Protein AF-A0A380FND9-F1 (afdb_monomer_lite)

Foldseek 3Di:
DLLLQLLQLQLLLLQLVLCVPCVQQEAPQSPVLSVVSNVCSQFQNSVSLVVVCVVPVPQSVVLSVQLSVQLSVLCVVLVKDAQDPGHHNVCLVVPRIDSSVSNVVSSVRSSNSSSVSSNVRRDRDDHFHFHDDDDDPDDDDDDDDDDDDDDDDDDDDDDDDDDDDDDDDDDDPADDQEDLQLEEEAADEAAPLRVLLVSLVSCVVVPQFDDSVQVSVQQVVVCVVDFQQQTPLEGEREGEEQRGPAWHWRKYQHLNAYHRPHSRPGRRRMYIYTYHYNPDDCVVVVLVVVVVVQCVDPVLVVQCNPPPDSVSNRVSSVVD

Organism: Staphylococcus gallinarum (NCBI:txid1293)

Secondary structure (DSSP, 8-state):
-HHHHHHHHHHHHHHHHHHHH-GGGS-HHHHHHHHHHHHHHHTT-GGGGHHHHHHSHHHHHHHHHHHHHHHHHHHHHTT-EE-SSS--HHHHHTT-EESHHHHHHHHHHHHHHHHHHHHHH----------PPP----PPPP----------------------------S--SS--EEEEEEEEE-S-EEHHHHHHHHHHHHHHTTSBS-HHHHHHHHHHHHHHS----BTTEE--EEEETTBSS-EEEEEEESS-EE---TTSPPPSEEEEEEEETT--THHHHHHHHHHHHHTSHHHHHHHHH--SHHHHHHHHTT-

InterPro domains:
  IPR002178 PTS EIIA type-2 domain [PF00359] (177-318)
  IPR002178 PTS EIIA type-2 domain [PS00372] (223-239)
  IPR002178 PTS EIIA type-2 domain [PS51094] (176-320)
  IPR002178 PTS EIIA type-2 domain [cd00211] (178-317)
  IPR004715 Phosphotransferase system, IIA component fructose subfamily [TIGR00848] (178-304)
  IPR013014 Phosphotransferase system, EIIC component, type 2 [PS51104] (1-131)
  IPR016152 Phosphotransferase/anion transporter [G3DSA:3.40.930.10] (170-319)
  IPR016152 Phosphotransferase/anion transporter [SSF55804] (176-318)
  IPR050864 Bacterial PTS System Sugar Transport Components [PTHR30505] (1-130)

pLDDT: mean 81.41, std 23.74, range [22.48, 98.44]

Radius of gyration: 26.11 Å; chains: 1; bounding box: 64×60×67 Å

Sequence (320 aa):
MGMVAVAVCTPPIGLGLATFINKRKFNHGEVEMGKASFTMGLFGITEGAIPFAAQDPLRIIPANMIGSMIAAVIAAIGGVGDRVAHGGPIVAVLGGIDQILWFFIAVIVGSIVTMIVVLLMKRTAPAVAVHSSPMDTGVISENQAVSDESMTTNQEQLSQENKITHEQADDDNSERVFDKRVIELSDETMTRDTVINQLIDQLADHDYISNKSILKEAVMAREAESTTAIGMNVAIPHAKSSVVKQPIVAVLNNKAGVEWESLDGSLPKIIFLIVVPSQSNDVHLKLLQRLSRTLMNDDIRMQLINAQSKDEIYNILKAI

Structure (mmCIF, N/CA/C/O backbone):
data_AF-A0A380FND9-F1
#
_entry.id   AF-A0A380FND9-F1
#
loop_
_atom_site.group_PDB
_atom_site.id
_atom_site.type_symbol
_atom_site.label_atom_id
_atom_site.label_alt_id
_atom_site.label_comp_id
_atom_site.label_asym_id
_atom_site.label_entity_id
_atom_site.label_seq_id
_atom_site.pdbx_PDB_ins_code
_atom_site.Cartn_x
_atom_site.Cartn_y
_atom_site.Cartn_z
_atom_site.occupancy
_atom_site.B_iso_or_equiv
_atom_site.auth_seq_id
_atom_site.auth_comp_id
_atom_site.auth_asym_id
_atom_site.auth_atom_id
_atom_site.pdbx_PDB_model_num
ATOM 1 N N . MET A 1 1 ? 16.766 -8.693 -29.504 1.00 79.06 1 MET A N 1
ATOM 2 C CA . MET A 1 1 ? 15.602 -8.512 -28.608 1.00 79.06 1 MET A CA 1
ATOM 3 C C . MET A 1 1 ? 15.206 -7.033 -28.432 1.00 79.06 1 MET A C 1
ATOM 5 O O . MET A 1 1 ? 14.610 -6.678 -27.423 1.00 79.06 1 MET A O 1
ATOM 9 N N . GLY A 1 2 ? 15.446 -6.149 -29.416 1.00 86.62 2 GLY A N 1
ATOM 10 C CA . GLY A 1 2 ? 15.352 -4.695 -29.193 1.00 86.62 2 GLY A CA 1
ATOM 11 C C . GLY A 1 2 ? 13.954 -4.152 -28.885 1.00 86.62 2 GLY A C 1
ATOM 12 O O . GLY A 1 2 ? 13.828 -3.210 -28.109 1.00 86.62 2 GLY A O 1
ATOM 13 N N . MET A 1 3 ? 12.895 -4.790 -29.398 1.00 93.38 3 MET A N 1
ATOM 14 C CA . MET A 1 3 ? 11.511 -4.460 -29.019 1.00 93.38 3 MET A CA 1
ATOM 15 C C . MET A 1 3 ? 11.256 -4.670 -27.520 1.00 93.38 3 MET A C 1
ATOM 17 O O . MET A 1 3 ? 10.590 -3.860 -26.882 1.00 93.38 3 MET A O 1
ATOM 21 N N . VAL A 1 4 ? 11.810 -5.742 -26.947 1.00 91.19 4 VAL A N 1
ATOM 22 C CA . VAL A 1 4 ? 11.688 -6.045 -25.515 1.00 91.19 4 VAL A CA 1
ATOM 23 C C . VAL A 1 4 ? 12.525 -5.055 -24.707 1.00 91.19 4 VAL A C 1
ATOM 25 O O . VAL A 1 4 ? 12.038 -4.503 -23.725 1.00 91.19 4 VAL A O 1
ATOM 28 N N . ALA A 1 5 ? 13.737 -4.744 -25.176 1.00 91.50 5 ALA A N 1
ATOM 29 C CA . ALA A 1 5 ? 14.643 -3.800 -24.526 1.00 91.50 5 ALA A CA 1
ATOM 30 C C . ALA A 1 5 ? 14.004 -2.420 -24.293 1.00 91.50 5 ALA A C 1
ATOM 32 O O . ALA A 1 5 ? 14.152 -1.840 -23.215 1.00 91.50 5 ALA A O 1
ATOM 33 N N . VAL A 1 6 ? 13.265 -1.902 -25.283 1.00 95.12 6 VAL A N 1
ATOM 34 C CA . VAL A 1 6 ? 12.526 -0.636 -25.137 1.00 95.12 6 VAL A CA 1
ATOM 35 C C . VAL A 1 6 ? 11.260 -0.801 -24.296 1.00 95.12 6 VAL A C 1
ATOM 37 O O . VAL A 1 6 ? 10.942 0.074 -23.494 1.00 95.12 6 VAL A O 1
ATOM 40 N N . ALA A 1 7 ? 10.544 -1.921 -24.434 1.00 95.06 7 ALA A N 1
ATOM 41 C CA . ALA A 1 7 ? 9.278 -2.150 -23.744 1.00 95.06 7 ALA A CA 1
ATOM 42 C C . ALA A 1 7 ? 9.445 -2.282 -22.224 1.00 95.06 7 ALA A C 1
ATOM 44 O O . ALA A 1 7 ? 8.568 -1.837 -21.489 1.00 95.06 7 ALA A O 1
ATOM 45 N N . VAL A 1 8 ? 10.561 -2.855 -21.765 1.00 94.19 8 VAL A N 1
ATOM 46 C CA . VAL A 1 8 ? 10.874 -3.087 -20.343 1.00 94.19 8 VAL A CA 1
ATOM 47 C C . VAL A 1 8 ? 11.281 -1.791 -19.633 1.00 94.19 8 VAL A C 1
ATOM 49 O O . VAL A 1 8 ? 10.841 -1.531 -18.517 1.00 94.19 8 VAL A O 1
ATOM 52 N N . CYS A 1 9 ? 12.082 -0.934 -20.273 1.00 95.25 9 CYS A N 1
ATOM 53 C CA . CYS A 1 9 ? 12.527 0.322 -19.653 1.00 95.25 9 CYS A CA 1
ATOM 54 C C . CYS A 1 9 ? 11.485 1.452 -19.716 1.00 95.25 9 CYS A C 1
ATOM 56 O O . CYS A 1 9 ? 11.533 2.383 -18.916 1.00 95.25 9 CYS A O 1
ATOM 58 N N . THR A 1 10 ? 10.524 1.378 -20.639 1.00 97.25 10 THR A N 1
ATOM 59 C CA . THR A 1 10 ? 9.539 2.447 -20.871 1.00 97.25 10 THR A CA 1
ATOM 60 C C . THR A 1 10 ? 8.611 2.725 -19.670 1.00 97.25 10 THR A C 1
ATOM 62 O O . THR A 1 10 ? 8.468 3.894 -19.301 1.00 97.25 10 THR A O 1
ATOM 65 N N . PRO A 1 11 ? 7.983 1.721 -19.021 1.00 97.38 11 PRO A N 1
ATOM 66 C CA . PRO A 1 11 ? 7.107 1.944 -17.871 1.00 97.38 11 PRO A CA 1
ATOM 67 C C . PRO A 1 11 ? 7.777 2.673 -16.700 1.00 97.38 11 PRO A C 1
ATOM 69 O O . PRO A 1 11 ? 7.267 3.721 -16.296 1.00 97.38 11 PRO A O 1
ATOM 72 N N . PRO A 1 12 ? 8.924 2.204 -16.166 1.00 97.25 12 PRO A N 1
ATOM 73 C CA . PRO A 1 12 ? 9.545 2.846 -15.012 1.00 97.25 12 PRO A CA 1
ATOM 74 C C . PRO A 1 12 ? 10.060 4.266 -15.312 1.00 97.25 12 PRO A C 1
ATOM 76 O O . PRO A 1 12 ? 9.948 5.143 -14.448 1.00 97.25 12 PRO A O 1
ATOM 79 N N . ILE A 1 13 ? 10.541 4.535 -16.536 1.00 98.00 13 ILE A N 1
ATOM 80 C CA . ILE A 1 13 ? 10.926 5.888 -16.976 1.00 98.00 13 ILE A CA 1
ATOM 81 C C . ILE A 1 13 ? 9.690 6.792 -17.050 1.00 98.00 13 ILE A C 1
ATOM 83 O O . ILE A 1 13 ? 9.696 7.890 -16.495 1.00 98.00 13 ILE A O 1
ATOM 87 N N . GLY A 1 14 ? 8.613 6.334 -17.696 1.00 97.56 14 GLY A N 1
ATOM 88 C CA . GLY A 1 14 ? 7.370 7.097 -17.829 1.00 97.56 14 GLY A CA 1
ATOM 89 C C . GLY A 1 14 ? 6.714 7.434 -16.487 1.00 97.56 14 GLY A C 1
ATOM 90 O O . GLY A 1 14 ? 6.257 8.561 -16.292 1.00 97.56 14 GLY A O 1
ATOM 91 N N . LEU A 1 15 ? 6.722 6.497 -15.536 1.00 96.81 15 LEU A N 1
ATOM 92 C CA . LEU A 1 15 ? 6.233 6.714 -14.169 1.00 96.81 15 LEU A CA 1
ATOM 93 C C . LEU A 1 15 ? 7.090 7.728 -13.407 1.00 96.81 15 LEU A C 1
ATOM 95 O O . LEU A 1 15 ? 6.555 8.658 -12.799 1.00 96.81 15 LEU A O 1
ATOM 99 N N . GLY A 1 16 ? 8.415 7.615 -13.513 1.00 96.50 16 GLY A N 1
ATOM 100 C CA . GLY A 1 16 ? 9.337 8.608 -12.971 1.00 96.50 16 GLY A CA 1
ATOM 101 C C . GLY A 1 16 ? 9.059 10.009 -13.516 1.00 96.50 16 GLY A C 1
ATOM 102 O O . GLY A 1 16 ? 8.851 10.951 -12.754 1.00 96.50 16 GLY A O 1
ATOM 103 N N . LEU A 1 17 ? 8.915 10.146 -14.836 1.00 97.25 17 LEU A N 1
ATOM 104 C CA . LEU A 1 17 ? 8.564 11.422 -15.464 1.00 97.25 17 LEU A CA 1
ATOM 105 C C . LEU A 1 17 ? 7.204 11.960 -14.991 1.00 97.25 17 LEU A C 1
ATOM 107 O O . LEU A 1 17 ? 7.082 13.154 -14.712 1.00 97.25 17 LEU A O 1
ATOM 111 N N . ALA A 1 18 ? 6.193 11.101 -14.845 1.00 95.88 18 ALA A N 1
ATOM 112 C CA . ALA A 1 18 ? 4.865 11.512 -14.386 1.00 95.88 18 ALA A CA 1
ATOM 113 C C . ALA A 1 18 ? 4.919 12.138 -12.985 1.00 95.88 18 ALA A C 1
ATOM 115 O O . ALA A 1 18 ? 4.319 13.195 -12.750 1.00 95.88 18 ALA A O 1
ATOM 116 N N . THR A 1 19 ? 5.697 11.531 -12.086 1.00 94.38 19 THR A N 1
ATOM 117 C CA . THR A 1 19 ? 5.906 12.045 -10.726 1.00 94.38 19 THR A CA 1
ATOM 118 C C . THR A 1 19 ? 6.703 13.350 -10.715 1.00 94.38 19 THR A C 1
ATOM 120 O O . THR A 1 19 ? 6.398 14.241 -9.924 1.00 94.38 19 THR A O 1
ATOM 123 N N . PHE A 1 20 ? 7.671 13.528 -11.623 1.00 94.31 20 PHE A N 1
ATOM 124 C CA . PHE A 1 20 ? 8.450 14.766 -11.725 1.00 94.31 20 PHE A CA 1
ATOM 125 C C . PHE A 1 20 ? 7.620 15.944 -12.240 1.00 94.31 20 PHE A C 1
ATOM 127 O O . PHE A 1 20 ? 7.751 17.052 -11.713 1.00 94.31 20 PHE A O 1
ATOM 134 N N . ILE A 1 21 ? 6.752 15.711 -13.232 1.00 93.75 21 ILE A N 1
ATOM 135 C CA . ILE A 1 21 ? 5.961 16.768 -13.878 1.00 93.75 21 ILE A CA 1
ATOM 136 C C . ILE A 1 21 ? 4.797 17.235 -13.008 1.00 93.75 21 ILE A C 1
ATOM 138 O O . ILE A 1 21 ? 4.564 18.438 -12.897 1.00 93.75 21 ILE A O 1
ATOM 142 N N . ASN A 1 22 ? 4.039 16.320 -12.397 1.00 89.31 22 ASN A N 1
ATOM 143 C CA . ASN A 1 22 ? 2.844 16.700 -11.643 1.00 89.31 22 ASN A CA 1
ATOM 144 C C . ASN A 1 22 ? 2.791 16.057 -10.262 1.00 89.31 22 ASN A C 1
ATOM 146 O O . ASN A 1 22 ? 1.865 15.313 -9.942 1.00 89.31 22 ASN A O 1
ATOM 150 N N . LYS A 1 23 ? 3.750 16.438 -9.415 1.00 85.25 23 LYS A N 1
ATOM 151 C CA . LYS A 1 23 ? 3.879 15.992 -8.019 1.00 85.25 23 LYS A CA 1
ATOM 152 C C . LYS A 1 23 ? 2.578 16.062 -7.214 1.00 85.25 23 LYS A C 1
ATOM 154 O O . LYS A 1 23 ? 2.380 15.242 -6.340 1.00 85.25 23 LYS A O 1
ATOM 159 N N . ARG A 1 24 ? 1.663 16.993 -7.522 1.00 77.31 24 ARG A N 1
ATOM 160 C CA . ARG A 1 24 ? 0.380 17.149 -6.805 1.00 77.31 24 ARG A CA 1
ATOM 161 C C . ARG A 1 24 ? -0.601 15.995 -7.017 1.00 77.31 24 ARG A C 1
ATOM 163 O O . ARG A 1 24 ? -1.529 15.851 -6.234 1.00 77.31 24 ARG A O 1
ATOM 170 N N . LYS A 1 25 ? -0.446 15.216 -8.091 1.00 79.62 25 LYS A N 1
ATOM 171 C CA . LYS A 1 25 ? -1.263 14.019 -8.344 1.00 79.62 25 LYS A CA 1
ATOM 172 C C . LYS A 1 25 ? -0.712 12.767 -7.668 1.00 79.62 25 LYS A C 1
ATOM 174 O O . LYS A 1 25 ? -1.371 11.731 -7.719 1.00 79.62 25 LYS A O 1
ATOM 179 N N . PHE A 1 26 ? 0.479 12.857 -7.089 1.00 83.88 26 PHE A N 1
ATOM 180 C CA . PHE A 1 26 ? 1.177 11.752 -6.461 1.00 83.88 26 PHE A CA 1
ATOM 181 C C . PHE A 1 26 ? 1.378 12.054 -4.990 1.00 83.88 26 PHE A C 1
ATOM 183 O O . PHE A 1 26 ? 1.488 13.204 -4.566 1.00 83.88 26 PHE A O 1
ATOM 190 N N . ASN A 1 27 ? 1.420 10.997 -4.208 1.00 80.25 27 ASN A N 1
ATOM 191 C CA . ASN A 1 27 ? 1.784 11.117 -2.819 1.00 80.25 27 ASN A CA 1
ATOM 192 C C . ASN A 1 27 ? 3.304 11.202 -2.617 1.00 80.25 27 ASN A C 1
ATOM 194 O O . ASN A 1 27 ? 4.071 11.004 -3.555 1.00 80.25 27 ASN A O 1
ATOM 198 N N . HIS A 1 28 ? 3.756 11.529 -1.401 1.00 77.88 28 HIS A N 1
ATOM 199 C CA . HIS A 1 28 ? 5.188 11.742 -1.161 1.00 77.88 28 HIS A CA 1
ATOM 200 C C . HIS A 1 28 ? 6.019 10.476 -1.437 1.00 77.88 28 HIS A C 1
ATOM 202 O O . HIS A 1 28 ? 7.060 10.557 -2.076 1.00 77.88 28 HIS A O 1
ATOM 208 N N . GLY A 1 29 ? 5.506 9.304 -1.078 1.00 76.88 29 GLY A N 1
ATOM 209 C CA . GLY A 1 29 ? 6.170 8.020 -1.297 1.00 76.88 29 GLY A CA 1
ATOM 210 C C . GLY A 1 29 ? 6.210 7.630 -2.766 1.00 76.88 29 GLY A C 1
ATOM 211 O O . GLY A 1 29 ? 7.249 7.227 -3.253 1.00 76.88 29 GLY A O 1
ATOM 212 N N . GLU A 1 30 ? 5.154 7.887 -3.533 1.00 83.69 30 GLU A N 1
ATOM 213 C CA . GLU A 1 30 ? 5.131 7.755 -4.989 1.00 83.69 30 GLU A CA 1
ATOM 214 C C . GLU A 1 30 ? 6.111 8.714 -5.661 1.00 83.69 30 GLU A C 1
ATOM 216 O O . GLU A 1 30 ? 6.687 8.373 -6.688 1.00 83.69 30 GLU A O 1
ATOM 221 N N . VAL A 1 31 ? 6.324 9.911 -5.109 1.00 86.25 31 VAL A N 1
ATOM 222 C CA . VAL A 1 31 ? 7.341 10.838 -5.623 1.00 86.25 31 VAL A CA 1
ATOM 223 C C . VAL A 1 31 ? 8.749 10.291 -5.375 1.00 86.25 31 VAL A C 1
ATOM 225 O O . VAL A 1 31 ? 9.591 10.374 -6.270 1.00 86.25 31 VAL A O 1
ATOM 228 N N . GLU A 1 32 ? 9.014 9.700 -4.210 1.00 86.62 32 GLU A N 1
ATOM 229 C CA . GLU A 1 32 ? 10.313 9.087 -3.905 1.00 86.62 32 GLU A CA 1
ATOM 230 C C . GLU A 1 32 ? 10.532 7.776 -4.677 1.00 86.62 32 GLU A C 1
ATOM 232 O O . GLU A 1 32 ? 11.560 7.605 -5.337 1.00 86.62 32 GLU A O 1
ATOM 237 N N . MET A 1 33 ? 9.520 6.907 -4.720 1.00 88.12 33 MET A N 1
ATOM 238 C CA . MET A 1 33 ? 9.454 5.747 -5.609 1.00 88.12 33 MET A CA 1
ATOM 239 C C . MET A 1 33 ? 9.636 6.159 -7.070 1.00 88.12 33 MET A C 1
ATOM 241 O O . MET A 1 33 ? 10.252 5.427 -7.833 1.00 88.12 33 MET A O 1
ATOM 245 N N . GLY A 1 34 ? 9.147 7.331 -7.476 1.00 92.94 34 GLY A N 1
ATOM 246 C CA . GLY A 1 34 ? 9.284 7.855 -8.833 1.00 92.94 34 GLY A CA 1
ATOM 247 C C . GLY A 1 34 ? 10.735 8.124 -9.213 1.00 92.94 34 GLY A C 1
ATOM 248 O O . GLY A 1 34 ? 11.146 7.811 -10.331 1.00 92.94 34 GLY A O 1
ATOM 249 N N . LYS A 1 35 ? 11.544 8.621 -8.269 1.00 92.38 35 LYS A N 1
ATOM 250 C CA . LYS A 1 35 ? 12.991 8.796 -8.470 1.00 92.38 35 LYS A CA 1
ATOM 251 C C . LYS A 1 35 ? 13.688 7.450 -8.651 1.00 92.38 35 LYS A C 1
ATOM 253 O O . LYS A 1 35 ? 14.455 7.299 -9.598 1.00 92.38 35 LYS A O 1
ATOM 258 N N . ALA A 1 36 ? 13.392 6.484 -7.780 1.00 91.69 36 ALA A N 1
ATOM 259 C CA . ALA A 1 36 ? 13.961 5.138 -7.852 1.00 91.69 36 ALA A CA 1
ATOM 260 C C . ALA A 1 36 ? 13.510 4.385 -9.117 1.00 91.69 36 ALA A C 1
ATOM 262 O O . ALA A 1 36 ? 14.313 3.753 -9.795 1.00 91.69 36 ALA A O 1
ATOM 263 N N . SER A 1 37 ? 12.238 4.511 -9.488 1.00 96.25 37 SER A N 1
ATOM 264 C CA . SER A 1 37 ? 11.684 3.949 -10.717 1.00 96.25 37 SER A CA 1
ATOM 265 C C . SER A 1 37 ? 12.369 4.543 -11.942 1.00 96.25 37 SER A C 1
ATOM 267 O O . SER A 1 37 ? 12.794 3.803 -12.822 1.00 96.25 37 SER A O 1
ATOM 269 N N . PHE A 1 38 ? 12.547 5.867 -11.999 1.00 97.31 38 PHE A N 1
ATOM 270 C CA . PHE A 1 38 ? 13.234 6.500 -13.123 1.00 97.31 38 PHE A CA 1
ATOM 271 C C . PHE A 1 38 ? 14.651 5.948 -13.305 1.00 97.31 38 PHE A C 1
ATOM 273 O O . PHE A 1 38 ? 15.025 5.576 -14.417 1.00 97.31 38 PHE A O 1
ATOM 280 N N . THR A 1 39 ? 15.429 5.856 -12.221 1.00 95.19 39 THR A N 1
ATOM 281 C CA . THR A 1 39 ? 16.802 5.341 -12.285 1.00 95.19 39 THR A CA 1
ATOM 282 C C . THR A 1 39 ? 16.831 3.870 -12.683 1.00 95.19 39 THR A C 1
ATOM 284 O O . THR A 1 39 ? 17.563 3.525 -13.605 1.00 95.19 39 THR A O 1
ATOM 287 N N . MET A 1 40 ? 15.991 3.020 -12.086 1.00 94.44 40 MET A N 1
ATOM 288 C CA . MET A 1 40 ? 15.835 1.611 -12.476 1.00 94.44 40 MET A CA 1
ATOM 289 C C . MET A 1 40 ? 15.487 1.465 -13.963 1.00 94.44 40 MET A C 1
ATOM 291 O O . MET A 1 40 ? 16.093 0.664 -14.676 1.00 94.44 40 MET A O 1
ATOM 295 N N . GLY A 1 41 ? 14.593 2.311 -14.471 1.00 95.62 41 GLY A N 1
ATOM 296 C CA . GLY A 1 41 ? 14.238 2.342 -15.882 1.00 95.62 41 GLY A CA 1
ATOM 297 C C . GLY A 1 41 ? 15.412 2.666 -16.807 1.00 95.62 41 GLY A C 1
ATOM 298 O O . GLY A 1 41 ? 15.541 2.047 -17.862 1.00 95.62 41 GLY A O 1
ATOM 299 N N . LEU A 1 42 ? 16.328 3.555 -16.404 1.00 95.62 42 LEU A N 1
ATOM 300 C CA . LEU A 1 42 ? 17.544 3.836 -17.180 1.00 95.62 42 LEU A CA 1
ATOM 301 C C . LEU A 1 42 ? 18.451 2.601 -17.343 1.00 95.62 42 LEU A C 1
ATOM 303 O O . LEU A 1 42 ? 19.118 2.472 -18.373 1.00 95.62 42 LEU A O 1
ATOM 307 N N . PHE A 1 43 ? 18.437 1.688 -16.368 1.00 93.62 43 PHE A N 1
ATOM 308 C CA . PHE A 1 43 ? 19.142 0.399 -16.400 1.00 93.62 43 PHE A CA 1
ATOM 309 C C . PHE A 1 43 ? 18.315 -0.745 -17.008 1.00 93.62 43 PHE A C 1
ATOM 311 O O . PHE A 1 43 ? 18.789 -1.875 -17.054 1.00 93.62 43 PHE A O 1
ATOM 318 N N . GLY A 1 44 ? 17.089 -0.476 -17.466 1.00 93.00 44 GLY A N 1
ATOM 319 C CA . GLY A 1 44 ? 16.215 -1.508 -18.025 1.00 93.00 44 GLY A CA 1
ATOM 320 C C . GLY A 1 44 ? 15.593 -2.442 -16.993 1.00 93.00 44 GLY A C 1
ATOM 321 O O . GLY A 1 44 ? 15.224 -3.557 -17.345 1.00 93.00 44 GLY A O 1
ATOM 322 N N . ILE A 1 45 ? 15.460 -1.988 -15.748 1.00 93.94 45 ILE A N 1
ATOM 323 C CA . ILE A 1 45 ? 14.832 -2.720 -14.645 1.00 93.94 45 ILE A CA 1
ATOM 324 C C . ILE A 1 45 ? 13.356 -2.302 -14.590 1.00 93.94 45 ILE A C 1
ATOM 326 O O . ILE A 1 45 ? 13.031 -1.179 -14.192 1.00 93.94 45 ILE A O 1
ATOM 330 N N . THR A 1 46 ? 12.451 -3.182 -15.029 1.00 93.81 46 THR A N 1
ATOM 331 C CA . THR A 1 46 ? 11.000 -2.896 -15.081 1.00 93.81 46 THR A CA 1
ATOM 332 C C . THR A 1 46 ? 10.330 -2.954 -13.710 1.00 93.81 46 THR A C 1
ATOM 334 O O . THR A 1 46 ? 9.208 -2.469 -13.547 1.00 93.81 46 THR A O 1
ATOM 337 N N . GLU A 1 47 ? 11.006 -3.524 -12.720 1.00 92.56 47 GLU A N 1
ATOM 338 C CA . GLU A 1 47 ? 10.551 -3.709 -11.349 1.00 92.56 47 GLU A CA 1
ATOM 339 C C . GLU A 1 47 ? 10.229 -2.372 -10.678 1.00 92.56 47 GLU A C 1
ATOM 341 O O . GLU A 1 47 ? 9.321 -2.311 -9.853 1.00 92.56 47 GLU A O 1
ATOM 346 N N . GLY A 1 48 ? 10.872 -1.279 -11.109 1.00 91.69 48 GLY A N 1
ATOM 347 C CA . GLY A 1 48 ? 10.553 0.079 -10.657 1.00 91.69 48 GLY A CA 1
ATOM 348 C C . GLY A 1 48 ? 9.084 0.477 -10.867 1.00 91.69 48 GLY A C 1
ATOM 349 O O . GLY A 1 48 ? 8.563 1.316 -10.137 1.00 91.69 48 GLY A O 1
ATOM 350 N N . ALA A 1 49 ? 8.380 -0.166 -11.806 1.00 94.38 49 ALA A N 1
ATOM 351 C CA . ALA A 1 49 ? 6.959 0.064 -12.058 1.00 94.38 49 ALA A CA 1
ATOM 352 C C . ALA A 1 49 ? 6.016 -0.771 -11.167 1.00 94.38 49 ALA A C 1
ATOM 354 O O . ALA A 1 49 ? 4.836 -0.430 -11.051 1.00 94.38 49 ALA A O 1
ATOM 355 N N . ILE A 1 50 ? 6.502 -1.850 -10.539 1.00 94.06 50 ILE A N 1
ATOM 356 C CA . ILE A 1 50 ? 5.677 -2.776 -9.743 1.00 94.06 50 ILE A CA 1
ATOM 357 C C . ILE A 1 50 ? 5.022 -2.070 -8.550 1.00 94.06 50 ILE A C 1
ATOM 359 O O . ILE A 1 50 ? 3.809 -2.214 -8.397 1.00 94.06 50 ILE A O 1
ATOM 363 N N . PRO A 1 51 ? 5.737 -1.263 -7.739 1.00 86.12 51 PRO A N 1
ATOM 364 C CA . PRO A 1 51 ? 5.123 -0.605 -6.588 1.00 86.12 51 PRO A CA 1
ATOM 365 C C . PRO A 1 51 ? 3.976 0.338 -6.979 1.00 86.12 51 PRO A C 1
ATOM 367 O O . PRO A 1 51 ? 2.967 0.401 -6.282 1.00 86.12 51 PRO A O 1
ATOM 370 N N . PHE A 1 52 ? 4.079 1.013 -8.132 1.00 90.19 52 PHE A N 1
ATOM 371 C CA . PHE A 1 52 ? 2.997 1.846 -8.670 1.00 90.19 52 PHE A CA 1
ATOM 372 C C . PHE A 1 52 ? 1.795 1.004 -9.111 1.00 90.19 52 PHE A C 1
ATOM 374 O O . PHE A 1 52 ? 0.652 1.340 -8.809 1.00 90.19 52 PHE A O 1
ATOM 381 N N . ALA A 1 53 ? 2.045 -0.104 -9.814 1.00 91.50 53 ALA A N 1
ATOM 382 C CA . ALA A 1 53 ? 0.993 -1.003 -10.278 1.00 91.50 53 ALA A CA 1
ATOM 383 C C . ALA A 1 53 ? 0.286 -1.733 -9.126 1.00 91.50 53 ALA A C 1
ATOM 385 O O . ALA A 1 53 ? -0.908 -1.987 -9.221 1.00 91.50 53 ALA A O 1
ATOM 386 N N . ALA A 1 54 ? 0.993 -2.040 -8.038 1.00 85.38 54 ALA A N 1
ATOM 387 C CA . ALA A 1 54 ? 0.404 -2.642 -6.846 1.00 85.38 54 ALA A CA 1
ATOM 388 C C . ALA A 1 54 ? -0.567 -1.685 -6.134 1.00 85.38 54 ALA A C 1
ATOM 390 O O . ALA A 1 54 ? -1.590 -2.127 -5.616 1.00 85.38 54 ALA A O 1
ATOM 391 N N . GLN A 1 55 ? -0.265 -0.382 -6.136 1.00 82.50 55 GLN A N 1
ATOM 392 C CA . GLN A 1 55 ? -1.086 0.641 -5.480 1.00 82.50 55 GLN A CA 1
ATOM 393 C C . GLN A 1 55 ? -2.301 1.069 -6.315 1.00 82.50 55 GLN A C 1
ATOM 395 O O . GLN A 1 55 ? -3.387 1.241 -5.767 1.00 82.50 55 GLN A O 1
ATOM 400 N N . ASP A 1 56 ? -2.144 1.245 -7.631 1.00 84.75 56 ASP A N 1
ATOM 401 C CA . ASP A 1 56 ? -3.235 1.650 -8.536 1.00 84.75 56 ASP A CA 1
ATOM 402 C C . ASP A 1 56 ? -3.246 0.784 -9.816 1.00 84.75 56 ASP A C 1
ATOM 404 O O . ASP A 1 56 ? -2.925 1.256 -10.916 1.00 84.75 56 ASP A O 1
ATOM 408 N N . PRO A 1 57 ? -3.605 -0.511 -9.705 1.00 87.75 57 PRO A N 1
ATOM 409 C CA . PRO A 1 57 ? -3.495 -1.465 -10.811 1.00 87.75 57 PRO A CA 1
ATOM 410 C C . PRO A 1 57 ? -4.376 -1.089 -12.001 1.00 87.75 57 PRO A C 1
ATOM 412 O O . PRO A 1 57 ? -3.964 -1.230 -13.153 1.00 87.75 57 PRO A O 1
ATOM 415 N N . LEU A 1 58 ? -5.575 -0.564 -11.736 1.00 89.88 58 LEU A N 1
ATOM 416 C CA . LEU A 1 58 ? -6.557 -0.244 -12.771 1.00 89.88 58 LEU A CA 1
ATOM 417 C C . LEU A 1 58 ? -6.126 0.915 -13.673 1.00 89.88 58 LEU A C 1
ATOM 419 O O . LEU A 1 58 ? -6.613 1.012 -14.798 1.00 89.88 58 LEU A O 1
ATOM 423 N N . ARG A 1 59 ? -5.237 1.799 -13.206 1.00 90.94 59 ARG A N 1
ATOM 424 C CA . ARG A 1 59 ? -4.771 2.948 -13.995 1.00 90.94 59 ARG A CA 1
ATOM 425 C C . ARG A 1 59 ? -3.342 2.782 -14.486 1.00 90.94 59 ARG A C 1
ATOM 427 O O . ARG A 1 59 ? -3.048 3.155 -15.618 1.00 90.94 59 ARG A O 1
ATOM 434 N N . ILE A 1 60 ? -2.468 2.204 -13.667 1.00 94.56 60 ILE A N 1
ATOM 435 C CA . ILE A 1 60 ? -1.044 2.086 -13.985 1.00 94.56 60 ILE A CA 1
ATOM 436 C C . ILE A 1 60 ? -0.784 0.975 -15.002 1.00 94.56 60 ILE A C 1
ATOM 438 O O . ILE A 1 60 ? -0.044 1.197 -15.958 1.00 94.56 60 ILE A O 1
ATOM 442 N N . ILE A 1 61 ? -1.417 -0.195 -14.859 1.00 95.94 61 ILE A N 1
ATOM 443 C CA . ILE A 1 61 ? -1.177 -1.320 -15.776 1.00 95.94 61 ILE A CA 1
ATOM 444 C C . ILE A 1 61 ? -1.579 -0.956 -17.216 1.00 95.94 61 ILE A C 1
ATOM 446 O O . ILE A 1 61 ? -0.732 -1.097 -18.103 1.00 95.94 61 ILE A O 1
ATOM 450 N N . PRO A 1 62 ? -2.787 -0.416 -17.489 1.00 96.25 62 PRO A N 1
ATOM 451 C CA . PRO A 1 62 ? -3.148 -0.025 -18.851 1.00 96.25 62 PRO A CA 1
ATOM 452 C C . PRO A 1 62 ? -2.231 1.060 -19.425 1.00 96.25 62 PRO A C 1
ATOM 454 O O . PRO A 1 62 ? -1.848 0.980 -20.590 1.00 96.25 62 PRO A O 1
ATOM 457 N N . ALA A 1 63 ? -1.833 2.047 -18.615 1.00 96.38 63 ALA A N 1
ATOM 458 C CA . ALA A 1 63 ? -0.935 3.109 -19.061 1.00 96.38 63 ALA A CA 1
ATOM 459 C C . ALA A 1 63 ? 0.447 2.569 -19.464 1.00 96.38 63 ALA A C 1
ATOM 461 O O . ALA A 1 63 ? 0.962 2.921 -20.528 1.00 96.38 63 ALA A O 1
ATOM 462 N N . ASN A 1 64 ? 1.005 1.668 -18.651 1.00 97.00 64 ASN A N 1
ATOM 463 C CA . ASN A 1 64 ? 2.273 1.000 -18.929 1.00 97.00 64 ASN A CA 1
ATOM 464 C C . ASN A 1 64 ? 2.191 0.163 -20.210 1.00 97.00 64 ASN A C 1
ATOM 466 O O . ASN A 1 64 ? 3.070 0.261 -21.063 1.00 97.00 64 ASN A O 1
ATOM 470 N N . MET A 1 65 ? 1.114 -0.614 -20.381 1.00 97.56 65 MET A N 1
ATOM 471 C CA . MET A 1 65 ? 0.904 -1.422 -21.585 1.00 97.56 65 MET A CA 1
ATOM 472 C C . MET A 1 65 ? 0.859 -0.560 -22.851 1.00 97.56 65 MET A C 1
ATOM 474 O O . MET A 1 65 ? 1.512 -0.894 -23.837 1.00 97.56 65 MET A O 1
ATOM 478 N N . ILE A 1 66 ? 0.129 0.561 -22.824 1.00 97.81 66 ILE A N 1
ATOM 479 C CA . ILE A 1 66 ? 0.001 1.464 -23.976 1.00 97.81 66 ILE A CA 1
ATOM 480 C C . ILE A 1 66 ? 1.361 2.064 -24.353 1.00 97.81 66 ILE A C 1
ATOM 482 O O . ILE A 1 66 ? 1.746 2.023 -25.524 1.00 97.81 66 ILE A O 1
ATOM 486 N N . GLY A 1 67 ? 2.107 2.593 -23.380 1.00 97.75 67 GLY A N 1
ATOM 487 C CA . GLY A 1 67 ? 3.414 3.192 -23.647 1.00 97.75 67 GLY A CA 1
ATOM 488 C C . GLY A 1 67 ? 4.451 2.179 -24.132 1.00 97.75 67 GLY A C 1
ATOM 489 O O . GLY A 1 67 ? 5.124 2.431 -25.134 1.00 97.75 67 GLY A O 1
ATOM 490 N N . SER A 1 68 ? 4.535 1.003 -23.498 1.00 97.56 68 SER A N 1
ATOM 491 C CA . SER A 1 68 ? 5.435 -0.079 -23.926 1.00 97.56 68 SER A CA 1
ATOM 492 C C . SER A 1 68 ? 5.095 -0.609 -25.316 1.00 97.56 68 SER A C 1
ATOM 494 O O . SER A 1 68 ? 6.003 -0.877 -26.099 1.00 97.56 68 SER A O 1
ATOM 496 N N . MET A 1 69 ? 3.806 -0.730 -25.651 1.00 98.12 69 MET A N 1
ATOM 497 C CA . MET A 1 69 ? 3.367 -1.150 -26.983 1.00 98.12 69 MET A CA 1
ATOM 498 C C . MET A 1 69 ? 3.823 -0.153 -28.055 1.00 98.12 69 MET A C 1
ATOM 500 O O . MET A 1 69 ? 4.371 -0.559 -29.078 1.00 98.12 69 MET A O 1
ATOM 504 N N . ILE A 1 70 ? 3.654 1.150 -27.815 1.00 97.94 70 ILE A N 1
ATOM 505 C CA . ILE A 1 70 ? 4.082 2.194 -28.757 1.00 97.94 70 ILE A CA 1
ATOM 506 C C . ILE A 1 70 ? 5.606 2.203 -28.907 1.00 97.94 70 ILE A C 1
ATOM 508 O O . ILE A 1 70 ? 6.103 2.239 -30.034 1.00 97.94 70 ILE A O 1
ATOM 512 N N . ALA A 1 71 ? 6.351 2.103 -27.801 1.00 97.56 71 ALA A N 1
ATOM 513 C CA . ALA A 1 71 ? 7.808 1.990 -27.841 1.00 97.56 71 ALA A CA 1
ATOM 514 C C . ALA A 1 71 ? 8.252 0.783 -28.680 1.00 97.56 71 ALA A C 1
ATOM 516 O O . ALA A 1 71 ? 9.085 0.923 -29.576 1.00 97.56 71 ALA A O 1
ATOM 517 N N . ALA A 1 72 ? 7.661 -0.391 -28.436 1.00 97.38 72 ALA A N 1
ATOM 518 C CA . ALA A 1 72 ? 7.986 -1.617 -29.154 1.00 97.38 72 ALA A CA 1
ATOM 519 C C . ALA A 1 72 ? 7.716 -1.498 -30.661 1.00 97.38 72 ALA A C 1
ATOM 521 O O . ALA A 1 72 ? 8.553 -1.913 -31.457 1.00 97.38 72 ALA A O 1
ATOM 522 N N . VAL A 1 73 ? 6.596 -0.885 -31.063 1.00 97.88 73 VAL A N 1
ATOM 523 C CA . VAL A 1 73 ? 6.269 -0.657 -32.482 1.00 97.88 73 VAL A CA 1
ATOM 524 C C . VAL A 1 73 ? 7.285 0.275 -33.145 1.00 97.88 73 VAL A C 1
ATOM 526 O O . VAL A 1 73 ? 7.761 -0.024 -34.239 1.00 97.88 73 VAL A O 1
ATOM 529 N N . ILE A 1 74 ? 7.673 1.371 -32.487 1.00 97.50 74 ILE A N 1
ATOM 530 C CA . ILE A 1 74 ? 8.687 2.296 -33.020 1.00 97.50 74 ILE A CA 1
ATOM 531 C C . ILE A 1 74 ? 10.040 1.587 -33.157 1.00 97.50 74 ILE A C 1
ATOM 533 O O . ILE A 1 74 ? 10.701 1.711 -34.187 1.00 97.50 74 ILE A O 1
ATOM 537 N N . ALA A 1 75 ? 10.434 0.800 -32.154 1.00 96.31 75 ALA A N 1
ATOM 538 C CA . ALA A 1 75 ? 11.666 0.021 -32.194 1.00 96.31 75 ALA A CA 1
ATOM 539 C C . ALA A 1 75 ? 11.647 -1.062 -33.284 1.00 96.31 75 ALA A C 1
ATOM 541 O O . ALA A 1 75 ? 12.667 -1.290 -33.932 1.00 96.31 75 ALA A O 1
ATOM 542 N N . ALA A 1 76 ? 10.493 -1.693 -33.522 1.00 96.38 76 ALA A N 1
ATOM 543 C CA . ALA A 1 76 ? 10.308 -2.657 -34.602 1.00 96.38 76 ALA A CA 1
ATOM 544 C C . ALA A 1 76 ? 10.506 -2.002 -35.976 1.00 96.38 76 ALA A C 1
ATOM 546 O O . ALA A 1 76 ? 11.264 -2.514 -36.797 1.00 96.38 76 ALA A O 1
ATOM 547 N N . ILE A 1 77 ? 9.879 -0.841 -36.202 1.00 96.88 77 ILE A N 1
ATOM 548 C CA . ILE A 1 77 ? 10.012 -0.068 -37.448 1.00 96.88 77 ILE A CA 1
ATOM 549 C C . ILE A 1 77 ? 11.462 0.390 -37.652 1.00 96.88 77 ILE A C 1
ATOM 551 O O . ILE A 1 77 ? 11.983 0.323 -38.763 1.00 96.88 77 ILE A O 1
ATOM 555 N N . GLY A 1 78 ? 12.124 0.821 -36.577 1.00 93.62 78 GLY A N 1
ATOM 556 C CA . GLY A 1 78 ? 13.519 1.257 -36.593 1.00 93.62 78 GLY A CA 1
ATOM 557 C C . GLY A 1 78 ? 14.551 0.130 -36.693 1.00 93.62 78 GLY A C 1
ATOM 558 O O . GLY A 1 78 ? 15.747 0.416 -36.751 1.00 93.62 78 GLY A O 1
ATOM 559 N N . GLY A 1 79 ? 14.118 -1.136 -36.694 1.00 94.56 79 GLY A N 1
ATOM 560 C CA . GLY A 1 79 ? 15.010 -2.295 -36.752 1.00 94.56 79 GLY A CA 1
ATOM 561 C C . GLY A 1 79 ? 15.955 -2.396 -35.552 1.00 94.56 79 GLY A C 1
ATOM 562 O O . GLY A 1 79 ? 17.104 -2.802 -35.714 1.00 94.56 79 GLY A O 1
ATOM 563 N N . VAL A 1 80 ? 15.503 -1.991 -34.360 1.00 94.06 80 VAL A N 1
ATOM 564 C CA . VAL A 1 80 ? 16.335 -1.962 -33.150 1.00 94.06 80 VAL A CA 1
ATOM 565 C C . VAL A 1 80 ? 16.713 -3.384 -32.731 1.00 94.06 80 VAL A C 1
ATOM 567 O O . VAL A 1 80 ? 15.856 -4.233 -32.455 1.00 94.06 80 VAL A O 1
ATOM 570 N N . GLY A 1 81 ? 18.018 -3.632 -32.663 1.00 89.62 81 GLY A N 1
ATOM 571 C CA . GLY A 1 81 ? 18.610 -4.870 -32.169 1.00 89.62 81 GLY A CA 1
ATOM 572 C C . GLY A 1 81 ? 19.019 -4.736 -30.708 1.00 89.62 81 GLY A C 1
ATOM 573 O O . GLY A 1 81 ? 19.341 -3.653 -30.241 1.00 89.62 81 GLY A O 1
ATOM 574 N N . ASP A 1 82 ? 19.003 -5.847 -29.980 1.00 87.81 82 ASP A N 1
ATOM 575 C CA . ASP A 1 82 ? 19.559 -5.907 -28.625 1.00 87.81 82 ASP A CA 1
ATOM 576 C C . ASP A 1 82 ? 20.278 -7.239 -28.483 1.00 87.81 82 ASP A C 1
ATOM 578 O O . ASP A 1 82 ? 19.709 -8.281 -28.855 1.00 87.81 82 ASP A O 1
ATOM 582 N N . ARG A 1 83 ? 21.525 -7.150 -28.022 1.00 83.81 83 ARG A N 1
ATOM 583 C CA . ARG A 1 83 ? 22.506 -8.231 -27.908 1.00 83.81 83 ARG A CA 1
ATOM 584 C C . ARG A 1 83 ? 22.646 -8.713 -26.462 1.00 83.81 83 ARG A C 1
ATOM 586 O O . ARG A 1 83 ? 23.323 -9.712 -26.232 1.00 83.81 83 ARG A O 1
ATOM 593 N N . VAL A 1 84 ? 22.035 -8.010 -25.508 1.00 81.31 84 VAL A N 1
ATOM 594 C CA . VAL A 1 84 ? 22.105 -8.289 -24.071 1.00 81.31 84 VAL A CA 1
ATOM 595 C C . VAL A 1 84 ? 20.738 -8.782 -23.579 1.00 81.31 84 VAL A C 1
ATOM 597 O O . VAL A 1 84 ? 19.723 -8.649 -24.257 1.00 81.31 84 VAL A O 1
ATOM 600 N N . ALA A 1 85 ? 20.710 -9.438 -22.418 1.00 74.12 85 ALA A N 1
ATOM 601 C CA . ALA A 1 85 ? 19.481 -9.979 -21.833 1.00 74.12 85 ALA A CA 1
ATOM 602 C C . ALA A 1 85 ? 18.578 -8.906 -21.188 1.00 74.12 85 ALA A C 1
ATOM 604 O O . ALA A 1 85 ? 17.421 -9.187 -20.885 1.00 74.12 85 ALA A O 1
ATOM 605 N N . HIS A 1 86 ? 19.100 -7.698 -20.967 1.00 75.94 86 HIS A N 1
ATOM 606 C CA . HIS A 1 86 ? 18.416 -6.585 -20.312 1.00 75.94 86 HIS A CA 1
ATOM 607 C C . HIS A 1 86 ? 18.507 -5.314 -21.172 1.00 75.94 86 HIS A C 1
ATOM 609 O O . HIS A 1 86 ? 19.505 -5.087 -21.854 1.00 75.94 86 HIS A O 1
ATOM 615 N N . GLY A 1 87 ? 17.473 -4.470 -21.122 1.00 78.62 87 GLY A N 1
ATOM 616 C CA . GLY A 1 87 ? 17.391 -3.247 -21.925 1.00 78.62 87 GLY A CA 1
ATOM 617 C C . GLY A 1 87 ? 17.920 -1.997 -21.219 1.00 78.62 87 GLY A C 1
ATOM 618 O O . GLY A 1 87 ? 18.693 -2.070 -20.272 1.00 78.62 87 GLY A O 1
ATOM 619 N N . GLY A 1 88 ? 17.442 -0.832 -21.655 1.00 88.25 88 GLY A N 1
ATOM 620 C CA . GLY A 1 88 ? 17.643 0.437 -20.952 1.00 88.25 88 GLY A CA 1
ATOM 621 C C . GLY A 1 88 ? 18.600 1.424 -21.642 1.00 88.25 88 GLY A C 1
ATOM 622 O O . GLY A 1 88 ? 19.576 1.017 -22.275 1.00 88.25 88 GLY A O 1
ATOM 623 N N . PRO A 1 89 ? 18.346 2.740 -21.516 1.00 93.06 89 PRO A N 1
ATOM 624 C CA . PRO A 1 89 ? 19.217 3.807 -22.014 1.00 93.06 89 PRO A CA 1
ATOM 625 C C . PRO A 1 89 ? 20.704 3.670 -21.687 1.00 93.06 89 PRO A C 1
ATOM 627 O O . PRO A 1 89 ? 21.536 3.935 -22.551 1.00 93.06 89 PRO A O 1
ATOM 630 N N . ILE A 1 90 ? 21.058 3.245 -20.472 1.00 90.94 90 ILE A N 1
ATOM 631 C CA . ILE A 1 90 ? 22.466 3.108 -20.073 1.00 90.94 90 ILE A CA 1
ATOM 632 C C . ILE A 1 90 ? 23.125 1.957 -20.838 1.00 90.94 90 ILE A C 1
ATOM 634 O O . ILE A 1 90 ? 24.229 2.104 -21.354 1.00 90.94 90 ILE A O 1
ATOM 638 N N . VAL A 1 91 ? 22.420 0.838 -20.990 1.00 85.88 91 VAL A N 1
ATOM 639 C CA . VAL A 1 91 ? 22.898 -0.340 -21.729 1.00 85.88 91 VAL A CA 1
ATOM 640 C C . VAL A 1 91 ? 23.061 -0.029 -23.217 1.00 85.88 91 VAL A C 1
ATOM 642 O O . VAL A 1 91 ? 24.017 -0.486 -23.844 1.00 85.88 91 VAL A O 1
ATOM 645 N N . ALA A 1 92 ? 22.186 0.819 -23.765 1.00 87.56 92 ALA A N 1
ATOM 646 C CA . ALA A 1 92 ? 22.313 1.320 -25.129 1.00 87.56 92 ALA A CA 1
ATOM 647 C C . ALA A 1 92 ? 23.634 2.076 -25.339 1.00 87.56 92 ALA A C 1
ATOM 649 O O . ALA A 1 92 ? 24.350 1.818 -26.304 1.00 87.56 92 ALA A O 1
ATOM 650 N N . VAL A 1 93 ? 23.984 2.969 -24.407 1.00 88.75 93 VAL A N 1
ATOM 651 C CA . VAL A 1 93 ? 25.232 3.752 -24.454 1.00 88.75 93 VAL A CA 1
ATOM 652 C C . VAL A 1 93 ? 26.466 2.869 -24.264 1.00 88.75 93 VAL A C 1
ATOM 654 O O . VAL A 1 93 ? 27.501 3.128 -24.872 1.00 88.75 93 VAL A O 1
ATOM 657 N N . LEU A 1 94 ? 26.355 1.799 -23.473 1.00 87.75 94 LEU A N 1
ATOM 658 C CA . LEU A 1 94 ? 27.428 0.821 -23.261 1.00 87.75 94 LEU A CA 1
ATOM 659 C C . LEU A 1 94 ? 27.613 -0.161 -24.436 1.00 87.75 94 LEU A C 1
ATOM 661 O O . LEU A 1 94 ? 28.454 -1.053 -24.356 1.00 87.75 94 LEU A O 1
ATOM 665 N N . GLY A 1 95 ? 26.867 0.008 -25.533 1.00 84.88 95 GLY A N 1
ATOM 666 C CA . GLY A 1 95 ? 27.046 -0.757 -26.770 1.00 84.88 95 GLY A CA 1
ATOM 667 C C . GLY A 1 95 ? 26.256 -2.066 -26.842 1.00 84.88 95 GLY A C 1
ATOM 668 O O . GLY A 1 95 ? 26.544 -2.898 -27.699 1.00 84.88 95 GLY A O 1
ATOM 669 N N . GLY A 1 96 ? 25.258 -2.264 -25.973 1.00 84.69 96 GLY A N 1
ATOM 670 C CA . GLY A 1 96 ? 24.395 -3.453 -26.003 1.00 84.69 96 GLY A CA 1
ATOM 671 C C . GLY A 1 96 ? 23.321 -3.438 -27.099 1.00 84.69 96 GLY A C 1
ATOM 672 O O . GLY A 1 96 ? 22.759 -4.486 -27.418 1.00 84.69 96 GLY A O 1
ATOM 673 N N . ILE A 1 97 ? 23.048 -2.266 -27.688 1.00 89.50 97 ILE A N 1
ATOM 674 C CA . ILE A 1 97 ? 21.893 -2.025 -28.562 1.00 89.50 97 ILE A CA 1
ATOM 675 C C . ILE A 1 97 ? 22.337 -1.544 -29.939 1.00 89.50 97 ILE A C 1
ATOM 677 O O . ILE A 1 97 ? 23.078 -0.568 -30.075 1.00 89.50 97 ILE A O 1
ATOM 681 N N . ASP A 1 98 ? 21.816 -2.209 -30.965 1.00 86.50 98 ASP A N 1
ATOM 682 C CA . ASP A 1 98 ? 21.968 -1.790 -32.350 1.00 86.50 98 ASP A CA 1
ATOM 683 C C . ASP A 1 98 ? 20.936 -0.681 -32.648 1.00 86.50 98 ASP A C 1
ATOM 685 O O . ASP A 1 98 ? 19.828 -0.666 -32.112 1.00 86.50 98 ASP A O 1
ATOM 689 N N . GLN A 1 99 ? 21.266 0.239 -33.551 1.00 92.56 99 GLN A N 1
ATOM 690 C CA . GLN A 1 99 ? 20.349 1.262 -34.069 1.00 92.56 99 GLN A CA 1
ATOM 691 C C . GLN A 1 99 ? 19.895 2.213 -32.949 1.00 92.56 99 GLN A C 1
ATOM 693 O O . GLN A 1 99 ? 18.722 2.550 -32.785 1.00 92.56 99 GLN A O 1
ATOM 698 N N . ILE A 1 100 ? 20.895 2.692 -32.202 1.00 92.25 100 ILE A N 1
ATOM 699 C CA . ILE A 1 100 ? 20.763 3.494 -30.982 1.00 92.25 100 ILE A CA 1
ATOM 700 C C . ILE A 1 100 ? 19.845 4.716 -31.129 1.00 92.25 100 ILE A C 1
ATOM 702 O O . ILE A 1 100 ? 19.103 5.049 -30.209 1.00 92.25 100 ILE A O 1
ATOM 706 N N . LEU A 1 101 ? 19.833 5.364 -32.298 1.00 93.56 101 LEU A N 1
ATOM 707 C CA . LEU A 1 101 ? 18.975 6.523 -32.540 1.00 93.56 101 LEU A CA 1
ATOM 708 C C . LEU A 1 101 ? 17.488 6.142 -32.481 1.00 93.56 101 LEU A C 1
ATOM 710 O O . LEU A 1 101 ? 16.707 6.800 -31.797 1.00 93.56 101 LEU A O 1
ATOM 714 N N . TRP A 1 102 ? 17.110 5.049 -33.146 1.00 94.81 102 TRP A N 1
ATOM 715 C CA . TRP A 1 102 ? 15.743 4.529 -33.116 1.00 94.81 102 TRP A CA 1
ATOM 716 C C . TRP A 1 102 ? 15.357 4.015 -31.733 1.00 94.81 102 TRP A C 1
ATOM 718 O O . TRP A 1 102 ? 14.220 4.218 -31.311 1.00 94.81 102 TRP A O 1
ATOM 728 N N . PHE A 1 103 ? 16.307 3.424 -31.005 1.00 95.75 103 PHE A N 1
ATOM 729 C CA . PHE A 1 103 ? 16.105 3.034 -29.614 1.00 95.75 103 PHE A CA 1
ATOM 730 C C . PHE A 1 103 ? 15.719 4.238 -28.742 1.00 95.75 103 PHE A C 1
ATOM 732 O O . PHE A 1 103 ? 14.691 4.203 -28.066 1.00 95.75 103 PHE A O 1
ATOM 739 N N . PHE A 1 104 ? 16.487 5.331 -28.787 1.00 96.31 104 PHE A N 1
ATOM 740 C CA . PHE A 1 104 ? 16.189 6.516 -27.979 1.00 96.31 104 PHE A CA 1
ATOM 741 C C . PHE A 1 104 ? 14.863 7.170 -28.368 1.00 96.31 104 PHE A C 1
ATOM 743 O O . PHE A 1 104 ? 14.105 7.563 -27.483 1.00 96.31 104 PHE A O 1
ATOM 750 N N . ILE A 1 105 ? 14.541 7.238 -29.664 1.00 97.19 105 ILE A N 1
ATOM 751 C CA . ILE A 1 105 ? 13.240 7.742 -30.127 1.00 97.19 105 ILE A CA 1
ATOM 752 C C . ILE A 1 105 ? 12.105 6.886 -29.549 1.00 97.19 105 ILE A C 1
ATOM 754 O O . ILE A 1 105 ? 11.158 7.433 -28.986 1.00 97.19 105 ILE A O 1
ATOM 758 N N . ALA A 1 106 ? 12.215 5.557 -29.631 1.00 97.25 106 ALA A N 1
ATOM 759 C CA . ALA A 1 106 ? 11.218 4.633 -29.099 1.00 97.25 106 ALA A CA 1
ATOM 760 C C . ALA A 1 106 ? 11.009 4.804 -27.586 1.00 97.25 106 ALA A C 1
ATOM 762 O O . ALA A 1 106 ? 9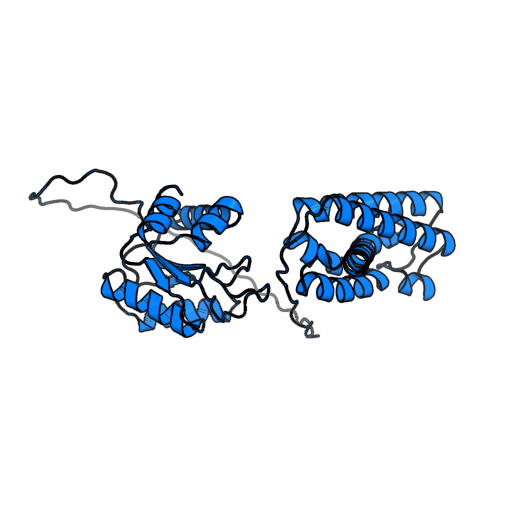.868 4.940 -27.141 1.00 97.25 106 ALA A O 1
ATOM 763 N N . VAL A 1 107 ? 12.095 4.853 -26.805 1.00 97.44 107 VAL A N 1
ATOM 764 C CA . VAL A 1 107 ? 12.030 5.016 -25.343 1.00 97.44 107 VAL A CA 1
ATOM 765 C C . VAL A 1 107 ? 11.445 6.370 -24.958 1.00 97.44 107 VAL A C 1
ATOM 767 O O . VAL A 1 107 ? 10.582 6.427 -24.083 1.00 97.44 107 VAL A O 1
ATOM 770 N N . ILE A 1 108 ? 11.869 7.460 -25.606 1.00 97.75 108 ILE A N 1
ATOM 771 C CA . ILE A 1 108 ? 11.367 8.809 -25.311 1.00 97.75 108 ILE A CA 1
ATOM 772 C C . ILE A 1 108 ? 9.869 8.889 -25.604 1.00 97.75 108 ILE A C 1
ATOM 774 O O . ILE A 1 108 ? 9.098 9.304 -24.739 1.00 97.75 108 ILE A O 1
ATOM 778 N N . VAL A 1 109 ? 9.444 8.462 -26.797 1.00 98.31 109 VAL A N 1
ATOM 779 C CA . VAL A 1 109 ? 8.033 8.527 -27.195 1.00 98.31 109 VAL A CA 1
ATOM 780 C C . VAL A 1 109 ? 7.180 7.638 -26.295 1.00 98.31 109 VAL A C 1
ATOM 782 O O . VAL A 1 109 ? 6.182 8.110 -25.753 1.00 98.31 109 VAL A O 1
ATOM 785 N N . GLY A 1 110 ? 7.588 6.388 -26.067 1.00 98.12 110 GLY A N 1
ATOM 786 C CA . GLY A 1 110 ? 6.872 5.475 -25.178 1.00 98.12 110 GLY A CA 1
ATOM 787 C C . GLY A 1 110 ? 6.745 6.013 -23.756 1.00 98.12 110 GLY A C 1
ATOM 788 O O . GLY A 1 110 ? 5.654 6.004 -23.192 1.00 98.12 110 GLY A O 1
ATOM 789 N N . SER A 1 111 ? 7.831 6.552 -23.195 1.00 98.12 111 SER A N 1
ATOM 790 C CA . SER A 1 111 ? 7.848 7.072 -21.821 1.00 98.12 111 SER A CA 1
ATOM 791 C C . SER A 1 111 ? 6.976 8.318 -21.672 1.00 98.12 111 SER A C 1
ATOM 793 O O . SER A 1 111 ? 6.267 8.452 -20.675 1.00 98.12 111 SER A O 1
ATOM 795 N N . ILE A 1 112 ? 6.974 9.207 -22.673 1.00 98.19 112 ILE A N 1
ATOM 796 C CA . ILE A 1 112 ? 6.075 10.369 -22.719 1.00 98.19 112 ILE A CA 1
ATOM 797 C C . ILE A 1 112 ? 4.618 9.914 -22.804 1.00 98.19 112 ILE A C 1
ATOM 799 O O . ILE A 1 112 ? 3.767 10.479 -22.119 1.00 98.19 112 ILE A O 1
ATOM 803 N N . VAL A 1 113 ? 4.310 8.888 -23.602 1.00 98.25 113 VAL A N 1
ATOM 804 C CA . VAL A 1 113 ? 2.942 8.365 -23.682 1.00 98.25 113 VAL A CA 1
ATOM 805 C C . VAL A 1 113 ? 2.516 7.747 -22.352 1.00 98.25 113 VAL A C 1
ATOM 807 O O . VAL A 1 113 ? 1.463 8.131 -21.848 1.00 98.25 113 VAL A O 1
ATOM 810 N N . THR A 1 114 ? 3.328 6.875 -21.741 1.00 97.88 114 THR A N 1
ATOM 811 C CA . THR A 1 114 ? 3.056 6.331 -20.396 1.00 97.88 114 THR A CA 1
ATOM 812 C C . THR A 1 114 ? 2.765 7.464 -19.416 1.00 97.88 114 THR A C 1
ATOM 814 O O . THR A 1 114 ? 1.732 7.465 -18.750 1.00 97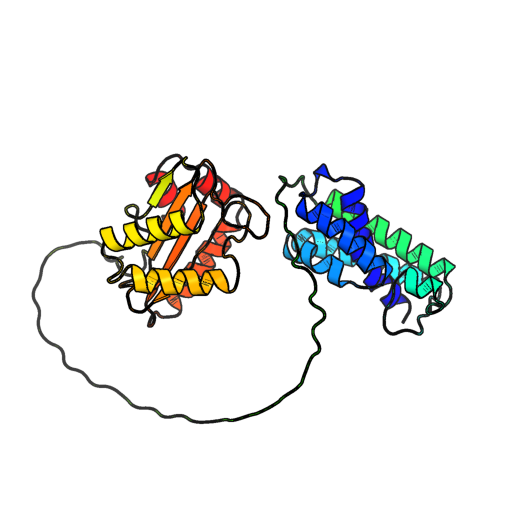.88 114 THR A O 1
ATOM 817 N N . MET A 1 115 ? 3.634 8.475 -19.379 1.00 97.44 115 MET A N 1
ATOM 818 C CA . MET A 1 115 ? 3.490 9.646 -18.522 1.00 97.44 115 MET A CA 1
ATOM 819 C C . MET A 1 115 ? 2.163 10.380 -18.758 1.00 97.44 115 MET A C 1
ATOM 821 O O . MET A 1 115 ? 1.437 10.650 -17.804 1.00 97.44 115 MET A O 1
ATOM 825 N N . ILE A 1 116 ? 1.821 10.695 -20.010 1.00 96.94 116 ILE A N 1
ATOM 826 C CA . ILE A 1 116 ? 0.575 11.396 -20.350 1.00 96.94 116 ILE A CA 1
ATOM 827 C C . ILE A 1 116 ? -0.639 10.564 -19.936 1.00 96.94 116 ILE A C 1
ATOM 829 O O . ILE A 1 116 ? -1.543 11.092 -19.291 1.00 96.94 116 ILE A O 1
ATOM 833 N N . VAL A 1 117 ? -0.662 9.270 -20.263 1.00 96.38 117 VAL A N 1
ATOM 834 C CA . VAL A 1 117 ? -1.794 8.390 -19.947 1.00 96.38 117 VAL A CA 1
ATOM 835 C C . VAL A 1 117 ? -1.976 8.269 -18.433 1.00 96.38 117 VAL A C 1
ATOM 837 O O . VAL A 1 117 ? -3.093 8.447 -17.949 1.00 96.38 117 VAL A O 1
ATOM 840 N N . VAL A 1 118 ? -0.893 8.088 -17.666 1.00 94.88 118 VAL A N 1
ATOM 841 C CA . VAL A 1 118 ? -0.942 8.097 -16.194 1.00 94.88 118 VAL A CA 1
ATOM 842 C C . VAL A 1 118 ? -1.502 9.423 -15.678 1.00 94.88 118 VAL A C 1
ATOM 844 O O . VAL A 1 118 ? -2.410 9.428 -14.848 1.00 94.88 118 VAL A O 1
ATOM 847 N N . LEU A 1 119 ? -1.015 10.560 -16.181 1.00 93.12 119 LEU A N 1
ATOM 848 C CA . LEU A 1 119 ? -1.469 11.881 -15.736 1.00 93.12 119 LEU A CA 1
ATOM 849 C C . LEU A 1 119 ? -2.935 12.167 -16.083 1.00 93.12 119 LEU A C 1
ATOM 851 O O . LEU A 1 119 ? -3.593 12.901 -15.338 1.00 93.12 119 LEU A O 1
ATOM 855 N N . LEU A 1 120 ? -3.451 11.614 -17.182 1.00 92.50 120 LEU A N 1
ATOM 856 C CA . LEU A 1 120 ? -4.855 11.736 -17.578 1.00 92.50 120 LEU A CA 1
ATOM 857 C C . LEU A 1 120 ? -5.762 10.816 -16.757 1.00 92.50 120 LEU A C 1
ATOM 859 O O . LEU A 1 120 ? -6.805 11.258 -16.277 1.00 92.50 120 LEU A O 1
ATOM 863 N N . MET A 1 121 ? -5.363 9.557 -16.567 1.00 88.50 121 MET A N 1
ATOM 864 C CA . MET A 1 121 ? -6.165 8.564 -15.850 1.00 88.50 121 MET A CA 1
ATOM 865 C C . MET A 1 121 ? -6.184 8.818 -14.342 1.00 88.50 121 MET A C 1
ATOM 867 O O . MET A 1 121 ? -7.215 8.628 -13.692 1.00 88.50 121 MET A O 1
ATOM 871 N N . LYS A 1 122 ? -5.061 9.260 -13.767 1.00 78.00 122 LYS A N 1
ATOM 872 C CA . LYS A 1 122 ? -4.934 9.450 -12.324 1.00 78.00 122 LYS A CA 1
ATOM 873 C C . LYS A 1 122 ? -5.665 10.715 -11.872 1.00 78.00 122 LYS A C 1
ATOM 875 O O . LYS A 1 122 ? -5.324 11.838 -12.260 1.00 78.00 122 LYS A O 1
ATOM 880 N N . ARG A 1 123 ? -6.686 10.545 -11.029 1.00 71.25 123 ARG A N 1
ATOM 881 C CA . ARG A 1 123 ? -7.328 11.651 -10.295 1.00 71.25 123 ARG A CA 1
ATOM 882 C C . ARG A 1 123 ? -6.418 12.071 -9.138 1.00 71.25 123 ARG A C 1
ATOM 884 O O . ARG A 1 123 ? -5.638 11.254 -8.664 1.00 71.25 123 ARG A O 1
ATOM 891 N N . THR A 1 124 ? -6.462 13.345 -8.743 1.00 57.41 124 THR A N 1
ATOM 892 C CA . THR A 1 124 ? -5.602 13.907 -7.688 1.00 57.41 124 THR A CA 1
ATOM 893 C C . THR A 1 124 ? -5.638 13.018 -6.446 1.00 57.41 124 THR A C 1
ATOM 895 O O . THR A 1 124 ? -6.688 12.898 -5.820 1.00 57.41 124 THR A O 1
ATOM 898 N N . ALA A 1 125 ? -4.517 12.377 -6.121 1.00 52.03 125 ALA A N 1
ATOM 899 C CA . ALA A 1 125 ? -4.394 11.604 -4.897 1.00 52.03 125 ALA A CA 1
ATOM 900 C C . ALA A 1 125 ? -4.201 12.566 -3.710 1.00 52.03 125 ALA A C 1
ATOM 902 O O . ALA A 1 125 ? -3.360 13.466 -3.801 1.00 52.03 125 ALA A O 1
ATOM 903 N N . PRO A 1 126 ? -4.928 12.400 -2.592 1.00 41.53 126 PRO A N 1
ATOM 904 C CA . PRO A 1 126 ? -4.449 12.869 -1.297 1.00 41.53 126 PRO A CA 1
ATOM 905 C C . PRO A 1 126 ? -3.065 12.256 -1.038 1.00 41.53 126 PRO A C 1
ATOM 907 O O . PRO A 1 126 ? -2.826 11.091 -1.360 1.00 41.53 126 PRO A O 1
ATOM 910 N N . ALA A 1 127 ? -2.129 13.043 -0.511 1.00 33.41 127 ALA A N 1
ATOM 911 C CA . ALA A 1 127 ? -0.759 12.598 -0.283 1.00 33.41 127 ALA A CA 1
ATOM 912 C C . ALA A 1 127 ? -0.701 11.462 0.762 1.00 33.41 127 ALA A C 1
ATOM 914 O O . ALA A 1 127 ? -0.878 11.699 1.947 1.00 33.41 127 ALA A O 1
ATOM 915 N N . VAL A 1 128 ? -0.455 10.236 0.309 1.00 35.41 128 VAL A N 1
ATOM 916 C CA . VAL A 1 128 ? -0.326 8.988 1.077 1.00 35.41 128 VAL A CA 1
ATOM 917 C C . VAL A 1 128 ? 0.927 8.172 0.674 1.00 35.41 128 VAL A C 1
ATOM 919 O O . VAL A 1 128 ? 0.909 7.431 -0.291 1.00 35.41 128 VAL A O 1
ATOM 922 N N . ALA A 1 129 ? 2.053 8.362 1.352 1.00 30.91 129 ALA A N 1
ATOM 923 C CA . ALA A 1 129 ? 3.413 8.040 0.917 1.00 30.91 129 ALA A CA 1
ATOM 924 C C . ALA A 1 129 ? 3.937 6.610 1.181 1.00 30.91 129 ALA A C 1
ATOM 926 O O . ALA A 1 129 ? 4.490 6.368 2.242 1.00 30.91 129 ALA A O 1
ATOM 927 N N . VAL A 1 130 ? 3.925 5.688 0.213 1.00 30.69 130 VAL A N 1
ATOM 928 C CA . VAL A 1 130 ? 4.596 4.376 0.395 1.00 30.69 130 VAL A CA 1
ATOM 929 C C . VAL A 1 130 ? 6.110 4.445 0.191 1.00 30.69 130 VAL A C 1
ATOM 931 O O . VAL A 1 130 ? 6.560 4.870 -0.872 1.00 30.69 130 VAL A O 1
ATOM 934 N N . HIS A 1 131 ? 6.896 3.996 1.177 1.00 40.31 131 HIS A N 1
ATOM 935 C CA . HIS A 1 131 ? 8.346 3.820 1.039 1.00 40.31 131 HIS A CA 1
ATOM 936 C C . HIS A 1 131 ? 8.763 2.346 1.047 1.00 40.31 131 HIS A C 1
ATOM 938 O O . HIS A 1 131 ? 8.430 1.566 1.932 1.00 40.31 131 HIS A O 1
ATOM 944 N N . SER A 1 132 ? 9.551 2.019 0.027 1.00 33.97 132 SER A N 1
ATOM 945 C CA . SER A 1 132 ? 10.350 0.816 -0.184 1.00 33.97 132 SER A CA 1
ATOM 946 C C . SER A 1 132 ? 11.450 0.637 0.870 1.00 33.97 132 SER A C 1
ATOM 948 O O . SER A 1 132 ? 12.238 1.563 1.082 1.00 33.97 132 SER A O 1
ATOM 950 N N . SER A 1 133 ? 11.578 -0.568 1.434 1.00 27.56 133 SER A N 1
ATOM 951 C CA . SER A 1 133 ? 12.780 -0.984 2.172 1.00 27.56 133 SER A CA 1
ATOM 952 C C . SER A 1 133 ? 14.013 -1.086 1.253 1.00 27.56 133 SER A C 1
ATOM 954 O O . SER A 1 133 ? 13.859 -1.353 0.057 1.00 27.56 133 SER A O 1
ATOM 956 N N . PRO A 1 134 ? 15.240 -0.895 1.781 1.00 31.61 134 PRO A N 1
ATOM 957 C CA . PRO A 1 134 ? 16.479 -0.990 1.011 1.00 31.61 134 PRO A CA 1
ATOM 958 C C . PRO A 1 134 ? 16.750 -2.437 0.575 1.00 31.61 134 PRO A C 1
ATOM 960 O O . PRO A 1 134 ? 16.543 -3.367 1.350 1.00 31.61 134 PRO A O 1
ATOM 963 N N . MET A 1 135 ? 17.249 -2.621 -0.652 1.00 32.12 135 MET A N 1
ATOM 964 C CA . MET A 1 135 ? 17.818 -3.891 -1.111 1.00 32.12 135 MET A CA 1
ATOM 965 C C . MET A 1 135 ? 19.042 -4.244 -0.259 1.00 32.12 135 MET A C 1
ATOM 967 O O . MET A 1 135 ? 20.073 -3.579 -0.359 1.00 32.12 135 MET A O 1
ATOM 971 N N . ASP A 1 136 ? 18.925 -5.303 0.538 1.00 30.06 136 ASP A N 1
ATOM 972 C CA . ASP A 1 136 ? 20.068 -6.018 1.089 1.00 30.06 136 ASP A CA 1
ATOM 973 C C . ASP A 1 136 ? 20.630 -6.954 0.010 1.00 30.06 136 ASP A C 1
ATOM 975 O O . ASP A 1 136 ? 19.955 -7.851 -0.503 1.00 30.06 136 ASP A O 1
ATOM 979 N N . THR A 1 137 ? 21.870 -6.697 -0.385 1.00 33.25 137 THR A N 1
ATOM 980 C CA . THR A 1 137 ? 22.677 -7.569 -1.235 1.00 33.25 137 THR A CA 1
ATOM 981 C C . THR A 1 137 ? 23.148 -8.767 -0.411 1.00 33.25 137 THR A C 1
ATOM 983 O O . THR A 1 137 ? 24.242 -8.746 0.148 1.00 33.25 137 THR A O 1
ATOM 986 N N . GLY A 1 138 ? 22.324 -9.814 -0.355 1.00 27.73 138 GLY A N 1
ATOM 987 C CA . GLY A 1 138 ? 22.628 -11.080 0.311 1.00 27.73 138 GLY A CA 1
ATOM 988 C C . GLY A 1 138 ? 22.564 -12.263 -0.653 1.00 27.73 138 GLY A C 1
ATOM 989 O O . GLY A 1 138 ? 21.535 -12.542 -1.256 1.00 27.73 138 GLY A O 1
ATOM 990 N N . VAL A 1 139 ? 23.697 -12.941 -0.801 1.00 27.98 139 VAL A N 1
ATOM 991 C CA . VAL A 1 139 ? 23.961 -14.130 -1.622 1.00 27.98 139 VAL A CA 1
ATOM 992 C C . VAL A 1 139 ? 22.928 -15.248 -1.395 1.00 27.98 139 VAL A C 1
ATOM 994 O O . VAL A 1 139 ? 22.671 -15.643 -0.261 1.00 27.98 139 VAL A O 1
ATOM 997 N N . ILE A 1 140 ? 22.386 -15.803 -2.485 1.00 26.62 140 ILE A N 1
ATOM 998 C CA . ILE A 1 140 ? 21.558 -17.017 -2.479 1.00 26.62 140 ILE A CA 1
ATOM 999 C C . ILE A 1 140 ? 22.488 -18.225 -2.299 1.00 26.62 140 ILE A C 1
ATOM 1001 O O . ILE A 1 140 ? 23.312 -18.494 -3.172 1.00 26.62 140 ILE A O 1
ATOM 1005 N N . SER A 1 141 ? 22.335 -18.956 -1.194 1.00 26.31 141 SER A N 1
ATOM 1006 C CA . SER A 1 141 ? 22.802 -20.342 -1.072 1.00 26.31 141 SER A CA 1
ATOM 1007 C C . SER A 1 141 ? 21.609 -21.283 -1.184 1.00 26.31 141 SER A C 1
ATOM 1009 O O . SER A 1 141 ? 20.649 -21.189 -0.421 1.00 26.31 141 SER A O 1
ATOM 1011 N N . GLU A 1 142 ? 21.701 -22.187 -2.152 1.00 26.20 142 GLU A N 1
ATOM 1012 C CA . GLU A 1 142 ? 20.842 -23.352 -2.337 1.00 26.20 142 GLU A CA 1
ATOM 1013 C C . GLU A 1 142 ? 20.865 -24.271 -1.106 1.00 26.20 142 GLU A C 1
ATOM 1015 O O . GLU A 1 142 ? 21.931 -24.538 -0.551 1.00 26.20 142 GLU A O 1
ATOM 1020 N N . ASN A 1 143 ? 19.713 -24.853 -0.750 1.00 25.88 143 ASN A N 1
ATOM 1021 C CA . ASN A 1 143 ? 19.660 -26.299 -0.532 1.00 25.88 143 ASN A CA 1
ATOM 1022 C C . ASN A 1 143 ? 18.232 -26.864 -0.594 1.00 25.88 143 ASN A C 1
ATOM 1024 O O . ASN A 1 143 ? 17.308 -26.360 0.041 1.00 25.88 143 ASN A O 1
ATOM 1028 N N . GLN A 1 144 ? 18.094 -27.947 -1.357 1.00 26.31 144 GLN A N 1
ATOM 1029 C CA . GLN A 1 144 ? 16.939 -28.842 -1.409 1.00 26.31 144 GLN A CA 1
ATOM 1030 C C . GLN A 1 144 ? 16.877 -29.741 -0.163 1.00 26.31 144 GLN A C 1
ATOM 1032 O O . GLN A 1 144 ? 17.923 -30.148 0.335 1.00 26.31 144 GLN A O 1
ATOM 1037 N N . ALA A 1 145 ? 15.673 -30.172 0.238 1.00 26.73 145 ALA A N 1
ATOM 1038 C CA . ALA A 1 145 ? 15.385 -31.572 0.584 1.00 26.73 145 ALA A CA 1
ATOM 1039 C C . ALA A 1 145 ? 13.872 -31.829 0.733 1.00 26.73 145 ALA A C 1
ATOM 1041 O O . ALA A 1 145 ? 13.111 -30.980 1.184 1.00 26.73 145 ALA A O 1
ATOM 1042 N N . VAL A 1 146 ? 13.488 -33.035 0.323 1.00 26.66 146 VAL A N 1
ATOM 1043 C CA . VAL A 1 146 ? 12.154 -33.624 0.139 1.00 26.66 146 VAL A CA 1
ATOM 1044 C C . VAL A 1 146 ? 11.804 -34.554 1.314 1.00 26.66 146 VAL A C 1
ATOM 1046 O O . VAL A 1 146 ? 12.707 -35.165 1.882 1.00 26.66 146 VAL A O 1
ATOM 1049 N N . SER A 1 147 ? 10.515 -34.699 1.649 1.00 27.09 147 SER A N 1
ATOM 1050 C CA . SER A 1 147 ? 9.807 -35.935 2.100 1.00 27.09 147 SER A CA 1
ATOM 1051 C C . SER A 1 147 ? 8.387 -35.522 2.538 1.00 27.09 147 SER A C 1
ATOM 1053 O O . SER A 1 147 ? 8.253 -34.605 3.338 1.00 27.09 147 SER A O 1
ATOM 1055 N N . ASP A 1 148 ? 7.276 -35.880 1.894 1.00 24.36 148 ASP A N 1
ATOM 1056 C CA . ASP A 1 148 ? 6.606 -37.154 1.559 1.00 24.36 148 ASP A CA 1
ATOM 1057 C C . ASP A 1 148 ? 5.897 -37.897 2.720 1.00 24.36 148 ASP A C 1
ATOM 1059 O O . ASP A 1 148 ? 6.510 -38.282 3.709 1.00 24.36 148 ASP A O 1
ATOM 1063 N N . GLU A 1 149 ? 4.585 -38.080 2.491 1.00 26.41 149 GLU A N 1
ATOM 1064 C CA . GLU A 1 149 ? 3.608 -39.083 2.969 1.00 26.41 149 GLU A CA 1
ATOM 1065 C C . GLU A 1 149 ? 3.272 -39.279 4.470 1.00 26.41 149 GLU A C 1
ATOM 1067 O O . GLU A 1 149 ? 4.071 -39.746 5.273 1.00 26.41 149 GLU A O 1
ATOM 1072 N N . SER A 1 150 ? 1.983 -39.168 4.842 1.00 23.16 150 SER A N 1
ATOM 1073 C CA . SER A 1 150 ? 1.005 -40.288 4.783 1.00 23.16 150 SER A CA 1
ATOM 1074 C C . SER A 1 150 ? -0.284 -40.047 5.606 1.00 23.16 150 SER A C 1
ATOM 1076 O O . SER A 1 150 ? -0.323 -39.297 6.577 1.00 23.16 150 SER A O 1
ATOM 1078 N N . MET A 1 151 ? -1.363 -40.690 5.143 1.00 24.64 151 MET A N 1
ATOM 1079 C CA . MET A 1 151 ? -2.753 -40.687 5.631 1.00 24.64 151 MET A CA 1
ATOM 1080 C C . MET A 1 151 ? -2.959 -41.472 6.942 1.00 24.64 151 MET A C 1
ATOM 1082 O O . MET A 1 151 ? -2.235 -42.434 7.174 1.00 24.64 151 MET A O 1
ATOM 1086 N N . THR A 1 152 ? -4.056 -41.227 7.682 1.00 24.38 152 THR A N 1
ATOM 1087 C CA . THR A 1 152 ? -5.164 -42.211 7.865 1.00 24.38 152 THR A CA 1
ATOM 1088 C C . THR A 1 152 ? -6.354 -41.701 8.703 1.00 24.38 152 THR A C 1
ATOM 1090 O O . THR A 1 152 ? -6.254 -40.781 9.506 1.00 24.38 152 THR A O 1
ATOM 1093 N N . THR A 1 153 ? -7.493 -42.337 8.419 1.00 22.48 153 THR A N 1
ATOM 1094 C CA . THR A 1 153 ? -8.916 -42.105 8.733 1.00 22.48 153 THR A CA 1
ATOM 1095 C C . THR A 1 153 ? -9.397 -42.750 10.051 1.00 22.48 153 THR A C 1
ATOM 1097 O O . THR A 1 153 ? -8.782 -43.719 10.487 1.00 22.48 153 THR A O 1
ATOM 1100 N N . ASN A 1 154 ? -10.543 -42.280 10.597 1.00 26.14 154 ASN A N 1
ATOM 1101 C CA . ASN A 1 154 ? -11.693 -43.019 11.212 1.00 26.14 154 ASN A CA 1
ATOM 1102 C C . ASN A 1 154 ? -12.286 -42.256 12.424 1.00 26.14 154 ASN A C 1
ATOM 1104 O O . ASN A 1 154 ? -11.568 -41.953 13.367 1.00 26.14 154 ASN A O 1
ATOM 1108 N N . GLN A 1 155 ? -13.507 -41.705 12.350 1.00 24.16 155 GLN A N 1
ATOM 1109 C CA . GLN A 1 155 ? -14.868 -42.290 12.487 1.00 24.16 155 GLN A CA 1
ATOM 1110 C C . GLN A 1 155 ? -15.452 -42.270 13.926 1.00 24.16 155 GLN A C 1
ATOM 1112 O O . GLN A 1 155 ? -14.995 -42.982 14.808 1.00 24.16 155 GLN A O 1
ATOM 1117 N N . GLU A 1 156 ? -16.462 -41.398 14.084 1.00 25.12 156 GLU A N 1
ATOM 1118 C CA . GLU A 1 156 ? -17.761 -41.454 14.805 1.00 25.12 156 GLU A CA 1
ATOM 1119 C C . GLU A 1 156 ? -18.003 -42.348 16.048 1.00 25.12 156 GLU A C 1
ATOM 1121 O O . GLU A 1 156 ? -17.827 -43.557 15.993 1.00 25.12 156 GLU A O 1
ATOM 1126 N N . GLN A 1 157 ? -18.606 -41.761 17.106 1.00 25.39 157 GLN A N 1
ATOM 1127 C CA . GLN A 1 157 ? -19.998 -41.990 17.602 1.00 25.39 157 GLN A CA 1
ATOM 1128 C C . GLN A 1 157 ? -20.192 -41.400 19.027 1.00 25.39 157 GLN A C 1
ATOM 1130 O O . GLN A 1 157 ? -19.444 -41.710 19.945 1.00 25.39 157 GLN A O 1
ATOM 1135 N N . LEU A 1 158 ? -21.050 -40.378 19.186 1.00 25.88 158 LEU A N 1
ATOM 1136 C CA . LEU A 1 158 ? -22.427 -40.390 19.742 1.00 25.88 158 LEU A CA 1
ATOM 1137 C C . LEU A 1 158 ? -22.569 -40.648 21.256 1.00 25.88 158 LEU A C 1
ATOM 1139 O O . LEU A 1 158 ? -22.375 -41.761 21.730 1.00 25.88 158 LEU A O 1
ATOM 1143 N N . SER A 1 159 ? -23.087 -39.644 21.976 1.00 26.02 159 SER A N 1
ATOM 1144 C CA . SER A 1 159 ? -24.039 -39.793 23.094 1.00 26.02 159 SER A CA 1
ATOM 1145 C C . SER A 1 159 ? -24.776 -38.462 23.319 1.00 26.02 159 SER A C 1
ATOM 1147 O O . SER A 1 159 ? -24.148 -37.432 23.554 1.00 26.02 159 SER A O 1
ATOM 1149 N N . GLN A 1 160 ? -26.104 -38.491 23.182 1.00 27.48 160 GLN A N 1
ATOM 1150 C CA . GLN A 1 160 ? -27.060 -37.419 23.492 1.00 27.48 160 GLN A CA 1
ATOM 1151 C C . GLN A 1 160 ? -27.645 -37.584 24.912 1.00 27.48 160 GLN A C 1
ATOM 1153 O O . GLN A 1 160 ? -27.494 -38.643 25.511 1.00 27.48 160 GLN A O 1
ATOM 1158 N N . GLU A 1 161 ? -28.402 -36.554 25.328 1.00 24.84 161 GLU A N 1
ATOM 1159 C CA . GLU A 1 161 ? -29.288 -36.381 26.508 1.00 24.84 161 GLU A CA 1
ATOM 1160 C C . GLU A 1 161 ? -28.641 -35.613 27.683 1.00 24.84 161 GLU A C 1
ATOM 1162 O O . GLU A 1 161 ? -27.598 -35.996 28.187 1.00 24.84 161 GLU A O 1
ATOM 1167 N N . ASN A 1 162 ? -29.167 -34.476 28.171 1.00 24.53 162 ASN A N 1
ATOM 1168 C CA . ASN A 1 162 ? -30.571 -34.129 28.421 1.00 24.53 162 ASN A CA 1
ATOM 1169 C C . ASN A 1 162 ? -30.859 -32.601 28.435 1.00 24.53 162 ASN A C 1
ATOM 1171 O O . ASN A 1 162 ? -30.009 -31.794 28.800 1.00 24.53 162 ASN A O 1
ATOM 1175 N N . LYS A 1 163 ? -32.115 -32.259 28.087 1.00 25.97 163 LYS A N 1
ATOM 1176 C CA . LYS A 1 163 ? -32.851 -30.969 28.217 1.00 25.97 163 LYS A CA 1
ATOM 1177 C C . LYS A 1 163 ? -32.725 -30.340 29.628 1.00 25.97 163 LYS A C 1
ATOM 1179 O O . LYS A 1 163 ? -32.538 -31.076 30.587 1.00 25.97 163 LYS A O 1
ATOM 1184 N N . ILE A 1 164 ? -32.889 -29.024 29.847 1.00 27.89 164 ILE A N 1
ATOM 1185 C CA . ILE A 1 164 ? -34.173 -28.276 29.899 1.00 27.89 164 ILE A CA 1
ATOM 1186 C C . ILE A 1 164 ? -33.924 -26.741 29.827 1.00 27.89 164 ILE A C 1
ATOM 1188 O O . ILE A 1 164 ? -33.189 -26.192 30.637 1.00 27.89 164 ILE A O 1
ATOM 1192 N N . THR A 1 165 ? -34.593 -26.106 28.852 1.00 25.69 165 THR A N 1
ATOM 1193 C CA . THR A 1 165 ? -35.351 -24.827 28.836 1.00 25.69 165 THR A CA 1
ATOM 1194 C C . THR A 1 165 ? -34.852 -23.579 29.590 1.00 25.69 165 THR A C 1
ATOM 1196 O O . THR A 1 165 ? -34.930 -23.544 30.810 1.00 25.69 165 THR A O 1
ATOM 1199 N N . HIS A 1 166 ? -34.577 -22.486 28.855 1.00 27.00 166 HIS A N 1
ATOM 1200 C CA . HIS A 1 166 ? -35.278 -21.195 29.019 1.00 27.00 166 HIS A CA 1
ATOM 1201 C C . HIS A 1 166 ? -35.012 -20.209 27.857 1.00 27.00 166 HIS A C 1
ATOM 1203 O O . HIS A 1 166 ? -33.879 -20.002 27.449 1.00 27.00 166 HIS A O 1
ATOM 1209 N N . GLU A 1 167 ? -36.117 -19.603 27.412 1.00 26.27 167 GLU A N 1
ATOM 1210 C CA . GLU A 1 167 ? -36.283 -18.280 26.785 1.00 26.27 167 GLU A CA 1
ATOM 1211 C C . GLU A 1 167 ? -35.899 -18.011 25.318 1.00 26.27 167 GLU A C 1
ATOM 1213 O O . GL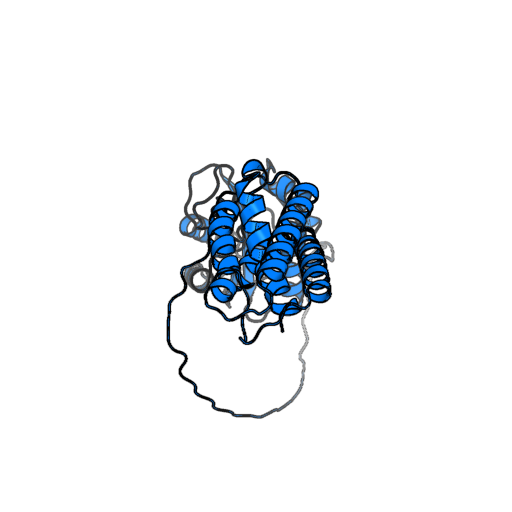U A 1 167 ? -34.814 -18.290 24.822 1.00 26.27 167 GLU A O 1
ATOM 1218 N N . GLN A 1 168 ? -36.886 -17.417 24.640 1.00 33.72 168 GLN A N 1
ATOM 1219 C CA . GLN A 1 168 ? -36.859 -16.883 23.286 1.00 33.72 168 GLN A CA 1
ATOM 1220 C C . GLN A 1 168 ? -35.789 -15.795 23.145 1.00 33.72 168 GLN A C 1
ATOM 1222 O O . GLN A 1 168 ? -35.853 -14.769 23.819 1.00 33.72 168 GLN A O 1
ATOM 1227 N N . ALA A 1 169 ? -34.887 -15.975 22.187 1.00 28.11 169 ALA A N 1
ATOM 1228 C CA . ALA A 1 169 ? -34.209 -14.893 21.491 1.00 28.11 169 ALA A CA 1
ATOM 1229 C C . ALA A 1 169 ? -33.916 -15.369 20.064 1.00 28.11 169 ALA A C 1
ATOM 1231 O O . ALA A 1 169 ? -33.603 -16.538 19.852 1.00 28.11 169 ALA A O 1
ATOM 1232 N N . ASP A 1 170 ? -34.102 -14.461 19.115 1.00 31.88 170 ASP A N 1
ATOM 1233 C CA . ASP A 1 170 ? -34.013 -14.660 17.674 1.00 31.88 170 ASP A CA 1
ATOM 1234 C C . ASP A 1 170 ? -32.863 -15.570 17.204 1.00 31.88 170 ASP A C 1
ATOM 1236 O O . ASP A 1 170 ? -31.705 -15.454 17.612 1.00 31.88 170 ASP A O 1
ATOM 1240 N N . ASP A 1 171 ? -33.229 -16.448 16.278 1.00 29.20 171 ASP A N 1
ATOM 1241 C CA . ASP A 1 171 ? -32.425 -17.435 15.562 1.00 29.20 171 ASP A CA 1
ATOM 1242 C C . ASP A 1 171 ? -31.449 -16.768 14.560 1.00 29.20 171 ASP A C 1
ATOM 1244 O O . ASP A 1 171 ? -31.664 -16.799 13.352 1.00 29.20 171 ASP A O 1
ATOM 1248 N N . ASP A 1 172 ? -30.406 -16.087 15.061 1.00 37.47 172 ASP A N 1
ATOM 1249 C CA . ASP A 1 172 ? -29.322 -15.475 14.252 1.00 37.47 172 ASP A CA 1
ATOM 1250 C C . ASP A 1 172 ? -27.989 -15.363 15.035 1.00 37.47 172 ASP A C 1
ATOM 1252 O O . ASP A 1 172 ? -27.352 -14.308 15.095 1.00 37.47 172 ASP A O 1
ATOM 1256 N N . ASN A 1 173 ? -27.589 -16.422 15.748 1.00 38.44 173 ASN A N 1
ATOM 1257 C CA . ASN A 1 173 ? -26.551 -16.321 16.789 1.00 38.44 173 ASN A CA 1
ATOM 1258 C C . ASN A 1 173 ? -25.175 -16.932 16.437 1.00 38.44 173 ASN A C 1
ATOM 1260 O O . ASN A 1 173 ? -24.378 -17.176 17.338 1.00 38.44 173 ASN A O 1
ATOM 1264 N N . SER A 1 174 ? -24.858 -17.182 15.158 1.00 40.88 174 SER A N 1
ATOM 1265 C CA . SER A 1 174 ? -23.572 -17.801 14.762 1.00 40.88 174 SER A CA 1
ATOM 1266 C C . SER A 1 174 ? -22.658 -16.970 13.850 1.00 40.88 174 SER A C 1
ATOM 1268 O O . SER A 1 174 ? -21.564 -17.434 13.535 1.00 40.88 174 SER A O 1
ATOM 1270 N N . GLU A 1 175 ? -23.036 -15.753 13.436 1.00 57.91 175 GLU A N 1
ATOM 1271 C CA . GLU A 1 175 ? -22.267 -14.997 12.418 1.00 57.91 175 GLU A CA 1
ATOM 1272 C C . GLU A 1 175 ? -21.858 -13.560 12.801 1.00 57.91 175 GLU A C 1
ATOM 1274 O O . GLU A 1 175 ? -21.252 -12.853 11.994 1.00 57.91 175 GLU A O 1
ATOM 1279 N N . ARG A 1 176 ? -22.110 -13.098 14.032 1.00 74.31 176 ARG A N 1
ATOM 1280 C CA . ARG A 1 176 ? -21.799 -11.709 14.422 1.00 74.31 176 ARG A CA 1
ATOM 1281 C C . ARG A 1 176 ? -20.407 -11.581 15.043 1.00 74.31 176 ARG A C 1
ATOM 1283 O O . ARG A 1 176 ? -20.236 -11.780 16.237 1.00 74.31 176 ARG A O 1
ATOM 1290 N N . VAL A 1 177 ? -19.422 -11.181 14.236 1.00 88.00 177 VAL A N 1
ATOM 1291 C CA . VAL A 1 177 ? -18.057 -10.845 14.713 1.00 88.00 177 VAL A CA 1
ATOM 1292 C C . VAL A 1 177 ? -17.890 -9.387 15.135 1.00 88.00 177 VAL A C 1
ATOM 1294 O O . VAL A 1 177 ? -16.796 -8.985 15.521 1.00 88.00 177 VAL A O 1
ATOM 1297 N N . PHE A 1 178 ? -18.944 -8.583 15.012 1.00 91.50 178 PHE A N 1
ATOM 1298 C CA . PHE A 1 178 ? -18.949 -7.183 15.413 1.00 91.50 178 PHE A CA 1
ATOM 1299 C C . PHE A 1 178 ? -19.839 -7.008 16.635 1.00 91.50 178 PHE A C 1
ATOM 1301 O O . PHE A 1 178 ? -21.004 -7.415 16.637 1.00 91.50 178 PHE A O 1
ATOM 1308 N N . ASP A 1 179 ? -19.308 -6.331 17.644 1.00 93.62 179 ASP A N 1
ATOM 1309 C CA . ASP A 1 179 ? -20.028 -5.970 18.855 1.00 93.62 179 ASP A CA 1
ATOM 1310 C C . ASP A 1 179 ? -19.711 -4.521 19.219 1.00 93.62 179 ASP A C 1
ATOM 1312 O O . ASP A 1 179 ? -18.552 -4.127 19.326 1.00 93.62 179 ASP A O 1
ATOM 1316 N N . LYS A 1 180 ? -20.759 -3.726 19.438 1.00 95.44 180 LYS A N 1
ATOM 1317 C CA . LYS A 1 180 ? -20.659 -2.315 19.816 1.00 95.44 180 LYS A CA 1
ATOM 1318 C C . LYS A 1 180 ? -19.824 -2.093 21.086 1.00 95.44 180 LYS A C 1
ATOM 1320 O O . LYS A 1 180 ? -19.240 -1.023 21.240 1.00 95.44 180 LYS A O 1
ATOM 1325 N N . ARG A 1 181 ? -19.767 -3.078 21.990 1.00 96.00 181 ARG A N 1
ATOM 1326 C CA . ARG A 1 181 ? -19.003 -3.005 23.248 1.00 96.00 181 ARG A CA 1
ATOM 1327 C C . ARG A 1 181 ? -17.493 -2.903 23.026 1.00 96.00 181 ARG A C 1
ATOM 1329 O O . ARG A 1 181 ? -16.818 -2.262 23.816 1.00 96.00 181 ARG A O 1
ATOM 1336 N N . VAL A 1 182 ? -16.985 -3.460 21.928 1.00 96.75 182 VAL A N 1
ATOM 1337 C CA . VAL A 1 182 ? -15.552 -3.454 21.578 1.00 96.75 182 VAL A CA 1
ATOM 1338 C C . VAL A 1 182 ? -15.238 -2.440 20.472 1.00 96.75 182 VAL A C 1
ATOM 1340 O O . VAL A 1 182 ? -14.328 -2.639 19.671 1.00 96.75 182 VAL A O 1
ATOM 1343 N N . ILE A 1 183 ? -16.028 -1.364 20.399 1.00 97.62 183 ILE A N 1
ATOM 1344 C CA . ILE A 1 183 ? -15.796 -0.217 19.519 1.00 97.62 183 ILE A CA 1
ATOM 1345 C C . ILE A 1 183 ? -15.468 0.993 20.389 1.00 97.62 183 ILE A C 1
ATOM 1347 O O . ILE A 1 183 ? -16.229 1.324 21.300 1.00 97.62 183 ILE A O 1
ATOM 1351 N N . GLU A 1 184 ? -14.385 1.695 20.072 1.00 97.12 184 GLU A N 1
ATOM 1352 C CA . GLU A 1 184 ? -13.980 2.931 20.741 1.00 97.12 184 GLU A CA 1
ATOM 1353 C C . GLU A 1 184 ? -13.734 4.081 19.785 1.00 97.12 184 GLU A C 1
ATOM 1355 O O . GLU A 1 184 ? -13.365 3.900 18.622 1.00 97.12 184 GLU A O 1
ATOM 1360 N N . LEU A 1 185 ? -13.927 5.284 20.322 1.00 97.62 185 LEU A N 1
ATOM 1361 C CA . LEU A 1 185 ? -13.506 6.526 19.700 1.00 97.62 185 LEU A CA 1
ATOM 1362 C C . LEU A 1 185 ? -12.471 7.186 20.610 1.00 97.62 185 LEU A C 1
ATOM 1364 O O . LEU A 1 185 ? -12.648 7.219 21.824 1.00 97.62 185 LEU A O 1
ATOM 1368 N N . SER A 1 186 ? -11.411 7.720 20.019 1.00 95.75 186 SER A N 1
ATOM 1369 C CA . SER A 1 186 ? -10.375 8.479 20.718 1.00 95.75 186 SER A CA 1
ATOM 1370 C C . SER A 1 186 ? -9.899 9.636 19.842 1.00 95.75 186 SER A C 1
ATOM 1372 O O . SER A 1 186 ? -10.039 9.614 18.619 1.00 95.75 186 SER A O 1
ATOM 1374 N N . ASP A 1 187 ? -9.342 10.663 20.455 1.00 95.12 187 ASP A N 1
ATOM 1375 C CA . ASP A 1 187 ? -8.620 11.759 19.812 1.00 95.12 187 ASP A CA 1
ATOM 1376 C C . ASP A 1 187 ? -7.216 11.947 20.410 1.00 95.12 187 ASP A C 1
ATOM 1378 O O . ASP A 1 187 ? -6.519 12.906 20.078 1.00 95.12 187 ASP A O 1
ATOM 1382 N N . GLU A 1 188 ? -6.777 11.007 21.247 1.00 94.50 188 GLU A N 1
ATOM 1383 C CA . GLU A 1 188 ? -5.468 11.034 21.886 1.00 94.50 188 GLU A CA 1
ATOM 1384 C C . GLU A 1 188 ? -4.361 10.610 20.916 1.00 94.50 188 GLU A C 1
ATOM 1386 O O . GLU A 1 188 ? -4.543 9.749 20.051 1.00 94.50 188 GLU A O 1
ATOM 1391 N N . THR A 1 189 ? -3.169 11.179 21.088 1.00 94.38 189 THR A N 1
ATOM 1392 C CA . THR A 1 189 ? -1.961 10.716 20.397 1.00 94.38 189 THR A CA 1
ATOM 1393 C C . THR A 1 189 ? -1.501 9.397 21.003 1.00 94.38 189 THR A C 1
ATOM 1395 O O . THR A 1 189 ? -1.194 9.338 22.194 1.00 94.38 189 THR A O 1
ATOM 1398 N N . MET A 1 190 ? -1.437 8.346 20.190 1.00 95.31 190 MET A N 1
ATOM 1399 C CA . MET A 1 190 ? -1.155 6.988 20.651 1.00 95.31 190 MET A CA 1
ATOM 1400 C C . MET A 1 190 ? -0.142 6.291 19.744 1.00 95.31 190 MET A C 1
ATOM 1402 O O . MET A 1 190 ? -0.067 6.567 18.547 1.00 95.31 190 MET A O 1
ATOM 1406 N N . THR A 1 191 ? 0.579 5.326 20.310 1.00 97.50 191 THR A N 1
ATOM 1407 C CA . THR A 1 191 ? 1.432 4.393 19.565 1.00 97.50 191 THR A CA 1
ATOM 1408 C C . THR A 1 191 ? 0.688 3.097 19.252 1.00 97.50 191 THR A C 1
ATOM 1410 O O . THR A 1 191 ? -0.260 2.729 19.956 1.00 97.50 191 THR A O 1
ATOM 1413 N N . ARG A 1 192 ? 1.160 2.363 18.239 1.00 97.19 192 ARG A N 1
ATOM 1414 C CA . ARG A 1 192 ? 0.693 1.016 17.878 1.00 97.19 192 ARG A CA 1
ATOM 1415 C C . ARG A 1 192 ? 0.479 0.119 19.090 1.00 97.19 192 ARG A C 1
ATOM 1417 O O . ARG A 1 192 ? -0.610 -0.408 19.297 1.00 97.19 192 ARG A O 1
ATOM 1424 N N . ASP A 1 193 ? 1.521 -0.046 19.898 1.00 96.50 193 ASP A N 1
ATOM 1425 C CA . ASP A 1 193 ? 1.515 -0.989 21.013 1.00 96.50 193 ASP A CA 1
ATOM 1426 C C . ASP A 1 193 ? 0.490 -0.584 22.080 1.00 96.50 193 ASP A C 1
ATOM 1428 O O . ASP A 1 193 ? -0.161 -1.448 22.667 1.00 96.50 193 ASP A O 1
ATOM 1432 N N . THR A 1 194 ? 0.301 0.723 22.300 1.00 97.62 194 THR A N 1
ATOM 1433 C CA . THR A 1 194 ? -0.725 1.250 23.212 1.00 97.62 194 THR A CA 1
ATOM 1434 C C . THR A 1 194 ? -2.125 0.905 22.713 1.00 97.62 194 THR A C 1
ATOM 1436 O O . THR A 1 194 ? -2.935 0.390 23.482 1.00 97.62 194 THR A O 1
ATOM 1439 N N . VAL A 1 195 ? -2.396 1.105 21.420 1.00 98.00 195 VAL A N 1
ATOM 1440 C CA . VAL A 1 195 ? -3.693 0.760 20.820 1.00 98.00 195 VAL A CA 1
ATOM 1441 C C . VAL A 1 195 ? -3.949 -0.743 20.850 1.00 98.00 195 VAL A C 1
ATOM 1443 O O . VAL A 1 195 ? -5.052 -1.162 21.191 1.00 98.00 195 VAL A O 1
ATOM 1446 N N . ILE A 1 196 ? -2.948 -1.569 20.536 1.00 98.31 196 ILE A N 1
ATOM 1447 C CA . ILE A 1 196 ? -3.105 -3.029 20.577 1.00 98.31 196 ILE A CA 1
ATOM 1448 C C . ILE A 1 196 ? -3.401 -3.498 22.002 1.00 98.31 196 ILE A C 1
ATOM 1450 O O . ILE A 1 196 ? -4.310 -4.305 22.190 1.00 98.31 196 ILE A O 1
ATOM 1454 N N . ASN A 1 197 ? -2.699 -2.966 23.008 1.00 98.00 197 ASN A N 1
ATOM 1455 C CA . ASN A 1 197 ? -2.997 -3.275 24.408 1.00 98.00 197 ASN A CA 1
ATOM 1456 C C . ASN A 1 197 ? -4.425 -2.870 24.772 1.00 98.00 197 ASN A C 1
ATOM 1458 O O . ASN A 1 197 ? -5.159 -3.698 25.300 1.00 98.00 197 ASN A O 1
ATOM 1462 N N . GLN A 1 198 ? -4.839 -1.650 24.416 1.00 98.00 198 GLN A N 1
ATOM 1463 C CA . GLN A 1 198 ? -6.185 -1.162 24.702 1.00 98.00 198 GLN A CA 1
ATOM 1464 C C . GLN A 1 198 ? -7.259 -2.054 24.072 1.00 98.00 198 GLN A C 1
ATOM 1466 O O . GLN A 1 198 ? -8.193 -2.449 24.759 1.00 98.00 198 GLN A O 1
ATOM 1471 N N . LEU A 1 199 ? -7.124 -2.423 22.795 1.00 98.31 199 LEU A N 1
ATOM 1472 C CA . LEU A 1 199 ? -8.087 -3.300 22.121 1.00 98.31 199 LEU A CA 1
ATOM 1473 C C . LEU A 1 199 ? -8.131 -4.700 22.756 1.00 98.31 199 LEU A C 1
ATOM 1475 O O . LEU A 1 199 ? -9.212 -5.259 22.929 1.00 98.31 199 LEU A O 1
ATOM 1479 N N . ILE A 1 200 ? -6.983 -5.259 23.154 1.00 98.44 200 ILE A N 1
ATOM 1480 C CA . ILE A 1 200 ? -6.917 -6.536 23.886 1.00 98.44 200 ILE A CA 1
ATOM 1481 C C . ILE A 1 200 ? -7.572 -6.419 25.268 1.00 98.44 200 ILE A C 1
ATOM 1483 O O . ILE A 1 200 ? -8.253 -7.352 25.700 1.00 98.44 200 ILE A O 1
ATOM 1487 N N . ASP A 1 201 ? -7.397 -5.288 25.951 1.00 97.88 201 ASP A N 1
ATOM 1488 C CA . ASP A 1 201 ? -8.049 -5.020 27.229 1.00 97.88 201 ASP A CA 1
ATOM 1489 C C . ASP A 1 201 ? -9.570 -5.038 27.076 1.00 97.88 201 ASP A C 1
ATOM 1491 O O . ASP A 1 201 ? -10.230 -5.768 27.811 1.00 97.88 201 ASP A O 1
ATOM 1495 N N . GLN A 1 202 ? -10.115 -4.377 26.049 1.00 97.06 202 GLN A N 1
ATOM 1496 C CA . GLN A 1 202 ? -11.558 -4.404 25.777 1.00 97.06 202 GLN A CA 1
ATOM 1497 C C . GLN A 1 202 ? -12.087 -5.813 25.519 1.00 97.06 202 GLN A C 1
ATOM 1499 O O . GLN A 1 202 ? -13.164 -6.182 25.990 1.00 97.06 202 GLN A O 1
ATOM 1504 N N . LEU A 1 203 ? -11.336 -6.611 24.757 1.00 97.94 203 LEU A N 1
ATOM 1505 C CA . LEU A 1 203 ? -11.711 -7.992 24.477 1.00 97.94 203 LEU A CA 1
ATOM 1506 C C . LEU A 1 203 ? -11.781 -8.823 25.762 1.00 97.94 203 LEU A C 1
ATOM 1508 O O . LEU A 1 203 ? -12.688 -9.640 25.912 1.00 97.94 203 LEU A O 1
ATOM 1512 N N . ALA A 1 204 ? -10.855 -8.622 26.698 1.00 97.31 204 ALA A N 1
ATOM 1513 C CA . ALA A 1 204 ? -10.885 -9.324 27.977 1.00 97.31 204 ALA A CA 1
ATOM 1514 C C . ALA A 1 204 ? -12.010 -8.826 28.890 1.00 97.31 204 ALA A C 1
ATOM 1516 O O . ALA A 1 204 ? -12.704 -9.641 29.491 1.00 97.31 204 ALA A O 1
ATOM 1517 N N . ASP A 1 205 ? -12.213 -7.509 28.964 1.00 97.38 205 ASP A N 1
ATOM 1518 C CA . ASP A 1 205 ? -13.231 -6.882 29.814 1.00 97.38 205 ASP A CA 1
ATOM 1519 C C . ASP A 1 205 ? -14.654 -7.293 29.393 1.00 97.38 205 ASP A C 1
ATOM 1521 O O . ASP A 1 205 ? -15.579 -7.322 30.207 1.00 97.38 205 ASP A O 1
ATOM 1525 N N . HIS A 1 206 ? -14.824 -7.671 28.123 1.00 96.81 206 HIS A N 1
ATOM 1526 C CA . HIS A 1 206 ? -16.067 -8.198 27.560 1.00 96.81 206 HIS A CA 1
ATOM 1527 C C . HIS A 1 206 ? -16.070 -9.721 27.349 1.00 96.81 206 HIS A C 1
ATOM 1529 O O . HIS A 1 206 ? -16.942 -10.237 26.651 1.00 96.81 206 HIS A O 1
ATOM 1535 N N . ASP A 1 207 ? -15.142 -10.440 27.987 1.00 96.44 207 ASP A N 1
ATOM 1536 C CA . ASP A 1 207 ? -15.094 -11.906 28.069 1.00 96.44 207 ASP A CA 1
ATOM 1537 C C . ASP A 1 207 ? -14.886 -12.645 26.725 1.00 96.44 207 ASP A C 1
ATOM 1539 O O . ASP A 1 207 ? -15.153 -13.842 26.603 1.00 96.44 207 ASP A O 1
ATOM 1543 N N . TYR A 1 208 ? -14.341 -11.966 25.710 1.00 96.44 208 TYR A N 1
ATOM 1544 C CA . TYR A 1 208 ? -14.004 -12.574 24.415 1.00 96.44 208 TYR A CA 1
ATOM 1545 C C . TYR A 1 208 ? -12.729 -13.421 24.452 1.00 96.44 208 TYR A C 1
ATOM 1547 O O . TYR A 1 208 ? -12.537 -14.296 23.599 1.00 96.44 208 TYR A O 1
ATOM 1555 N N . ILE A 1 209 ? -11.850 -13.167 25.424 1.00 97.25 209 ILE A N 1
ATOM 1556 C CA . ILE A 1 209 ? -10.555 -13.838 25.561 1.00 97.25 209 ILE A CA 1
ATOM 1557 C C . ILE A 1 209 ? -10.313 -14.277 27.004 1.00 97.25 209 ILE A C 1
ATOM 1559 O O . ILE A 1 209 ? -10.788 -13.641 27.940 1.00 97.25 209 ILE A O 1
ATOM 1563 N N . SER A 1 210 ? -9.548 -15.350 27.196 1.00 96.88 210 SER A N 1
ATOM 1564 C CA . SER A 1 210 ? -9.202 -15.869 28.528 1.00 96.88 210 SER A CA 1
ATOM 1565 C C . SER A 1 210 ? -7.843 -15.397 29.054 1.00 96.88 210 SER A C 1
ATOM 1567 O O . SER A 1 210 ? -7.594 -15.483 30.256 1.00 96.88 210 SER A O 1
ATOM 1569 N N . ASN A 1 211 ? -6.947 -14.905 28.188 1.00 97.31 211 ASN A N 1
ATOM 1570 C CA . ASN A 1 211 ? -5.608 -14.462 28.586 1.00 97.31 211 ASN A CA 1
ATOM 1571 C C . ASN A 1 211 ? -5.068 -13.350 27.668 1.00 97.31 211 ASN A C 1
ATOM 1573 O O . ASN A 1 211 ? -4.801 -13.580 26.487 1.00 97.31 211 ASN A O 1
ATOM 1577 N N . LYS A 1 212 ? -4.863 -12.156 28.243 1.00 98.12 212 LYS A N 1
ATOM 1578 C CA . LYS A 1 212 ? -4.350 -10.965 27.543 1.00 98.12 212 LYS A CA 1
ATOM 1579 C C . LYS A 1 212 ? -2.929 -11.166 27.015 1.00 98.12 212 LYS A C 1
ATOM 1581 O O . LYS A 1 212 ? -2.657 -10.852 25.861 1.00 98.12 212 LYS A O 1
ATOM 1586 N N . SER A 1 213 ? -2.032 -11.704 27.843 1.00 97.31 213 SER A N 1
ATOM 1587 C CA . SER A 1 213 ? -0.606 -11.828 27.520 1.00 97.31 213 SER A CA 1
ATOM 1588 C C . SER A 1 213 ? -0.363 -12.760 26.336 1.00 97.31 213 SER A C 1
ATOM 1590 O O . SER A 1 213 ? 0.371 -12.394 25.424 1.00 97.31 213 SER A O 1
ATOM 1592 N N . ILE A 1 214 ? -1.031 -13.919 26.311 1.00 97.38 214 ILE A N 1
ATOM 1593 C CA . ILE A 1 214 ? -0.903 -14.890 25.212 1.00 97.38 214 ILE A CA 1
ATOM 1594 C C . ILE A 1 214 ? -1.422 -14.295 23.898 1.00 97.38 214 ILE A C 1
ATOM 1596 O O . ILE A 1 214 ? -0.805 -14.468 22.848 1.00 97.38 214 ILE A O 1
ATOM 1600 N N . LEU A 1 215 ? -2.553 -13.580 23.931 1.00 97.69 215 LEU A N 1
ATOM 1601 C CA . LEU A 1 215 ? -3.061 -12.932 22.724 1.00 97.69 215 LEU A CA 1
ATOM 1602 C C . LEU A 1 215 ? -2.133 -11.807 22.255 1.00 97.69 215 LEU A C 1
ATOM 1604 O O . LEU A 1 215 ? -1.858 -11.709 21.062 1.00 97.69 215 LEU A O 1
ATOM 1608 N N . LYS A 1 216 ? -1.632 -10.984 23.182 1.00 97.94 216 LYS A N 1
ATOM 1609 C CA . LYS A 1 216 ? -0.694 -9.905 22.868 1.00 97.94 216 LYS A CA 1
ATOM 1610 C C . LYS A 1 216 ? 0.549 -10.446 22.180 1.00 97.94 216 LYS A C 1
ATOM 1612 O O . LYS A 1 216 ? 0.931 -9.911 21.148 1.00 97.94 216 LYS A O 1
ATOM 1617 N N . GLU A 1 217 ? 1.146 -11.507 22.712 1.00 97.44 217 GLU A N 1
ATOM 1618 C CA . GLU A 1 217 ? 2.306 -12.154 22.099 1.00 97.44 217 GLU A CA 1
ATOM 1619 C C . GLU A 1 217 ? 2.007 -12.608 20.664 1.00 97.44 217 GLU A C 1
ATOM 1621 O O . GLU A 1 217 ? 2.771 -12.290 19.759 1.00 97.44 217 GLU A O 1
ATOM 1626 N N . ALA A 1 218 ? 0.858 -13.251 20.427 1.00 96.75 218 ALA A N 1
ATOM 1627 C CA . ALA A 1 218 ? 0.464 -13.695 19.089 1.00 96.75 218 ALA A CA 1
ATOM 1628 C C . ALA A 1 218 ? 0.258 -12.530 18.099 1.00 96.75 218 ALA A C 1
ATOM 1630 O O . ALA A 1 218 ? 0.692 -12.612 16.950 1.00 96.75 218 ALA A O 1
ATOM 1631 N N . VAL A 1 219 ? -0.377 -11.434 18.534 1.00 97.00 219 VAL A N 1
ATOM 1632 C CA . VAL A 1 219 ? -0.572 -10.234 17.700 1.00 97.00 219 VAL A CA 1
ATOM 1633 C C . VAL A 1 219 ? 0.767 -9.551 17.412 1.00 97.00 219 VAL A C 1
ATOM 1635 O O . VAL A 1 219 ? 1.033 -9.188 16.271 1.00 97.00 219 VAL A O 1
ATOM 1638 N N . MET A 1 220 ? 1.632 -9.414 18.421 1.00 96.38 220 MET A N 1
ATOM 1639 C CA . MET A 1 220 ? 2.958 -8.802 18.276 1.00 96.38 220 MET A CA 1
ATOM 1640 C C . MET A 1 220 ? 3.879 -9.629 17.382 1.00 96.38 220 MET A C 1
ATOM 1642 O O . MET A 1 220 ? 4.593 -9.059 16.563 1.00 96.38 220 MET A O 1
ATOM 1646 N N . ALA A 1 221 ? 3.838 -10.958 17.494 1.00 94.25 221 ALA A N 1
ATOM 1647 C CA . ALA A 1 221 ? 4.582 -11.850 16.614 1.00 94.25 221 ALA A CA 1
ATOM 1648 C C . ALA A 1 221 ? 4.169 -11.643 15.150 1.00 94.25 221 ALA A C 1
ATOM 1650 O O . ALA A 1 221 ? 5.030 -11.490 14.288 1.00 94.25 221 ALA A O 1
ATOM 1651 N N . ARG A 1 222 ? 2.859 -11.546 14.878 1.00 93.12 222 ARG A N 1
ATOM 1652 C CA . ARG A 1 222 ? 2.351 -11.286 13.526 1.00 93.12 222 ARG A CA 1
ATOM 1653 C C . ARG A 1 222 ? 2.739 -9.901 13.006 1.00 93.12 222 ARG A C 1
ATOM 1655 O O . ARG A 1 222 ? 3.077 -9.775 11.832 1.00 93.12 222 ARG A O 1
ATOM 1662 N N . GLU A 1 223 ? 2.687 -8.883 13.856 1.00 93.19 223 GLU A N 1
ATOM 1663 C CA . GLU A 1 223 ? 3.079 -7.511 13.515 1.00 93.19 223 GLU A CA 1
ATOM 1664 C C . GLU A 1 223 ? 4.584 -7.389 13.224 1.00 93.19 223 GLU A C 1
ATOM 1666 O O . GLU A 1 223 ? 4.991 -6.610 12.366 1.00 93.19 223 GLU A O 1
ATOM 1671 N N . ALA A 1 224 ? 5.417 -8.175 13.914 1.00 92.75 224 ALA A N 1
ATOM 1672 C CA . ALA A 1 224 ? 6.866 -8.180 13.730 1.00 92.75 224 ALA A CA 1
ATOM 1673 C C . ALA A 1 224 ? 7.307 -8.784 12.385 1.00 92.75 224 ALA A C 1
ATOM 1675 O O . ALA A 1 224 ? 8.372 -8.428 11.886 1.00 92.75 224 ALA A O 1
ATOM 1676 N N . GLU A 1 225 ? 6.505 -9.669 11.782 1.00 91.69 225 GLU A N 1
ATOM 1677 C CA . GLU A 1 225 ? 6.762 -10.176 10.425 1.00 91.69 225 GLU A CA 1
ATOM 1678 C C . GLU A 1 225 ? 6.643 -9.060 9.378 1.00 91.69 225 GLU A C 1
ATOM 1680 O O . GLU A 1 225 ? 7.433 -8.983 8.438 1.00 91.69 225 GLU A O 1
ATOM 1685 N N . SER A 1 226 ? 5.626 -8.208 9.521 1.00 87.62 226 SER A N 1
ATOM 1686 C CA . SER A 1 226 ? 5.386 -7.033 8.687 1.00 87.62 226 SER A CA 1
ATOM 1687 C C . SER A 1 226 ? 4.263 -6.199 9.299 1.00 87.62 226 SER A C 1
ATOM 1689 O O . SER A 1 226 ? 3.292 -6.769 9.807 1.00 87.62 226 SER A O 1
ATOM 1691 N N . THR A 1 227 ? 4.363 -4.869 9.189 1.00 92.00 227 THR A N 1
ATOM 1692 C CA . THR A 1 227 ? 3.322 -3.941 9.656 1.00 92.00 227 THR A CA 1
ATOM 1693 C C . THR A 1 227 ? 1.949 -4.319 9.101 1.00 92.00 227 THR A C 1
ATOM 1695 O O . THR A 1 227 ? 1.787 -4.621 7.914 1.00 92.00 227 THR A O 1
ATOM 1698 N N . THR A 1 228 ? 0.933 -4.304 9.963 1.00 92.19 228 THR A N 1
ATOM 1699 C CA . THR A 1 228 ? -0.462 -4.543 9.555 1.00 92.19 228 THR A CA 1
ATOM 1700 C C . THR A 1 228 ? -1.222 -3.251 9.266 1.00 92.19 228 THR A C 1
ATOM 1702 O O . THR A 1 228 ? -2.416 -3.279 8.944 1.00 92.19 228 THR A O 1
ATOM 1705 N N . ALA A 1 229 ? -0.538 -2.108 9.329 1.00 91.44 229 ALA A N 1
ATOM 1706 C CA . ALA A 1 229 ? -1.047 -0.857 8.804 1.00 91.44 229 ALA A CA 1
ATOM 1707 C C . ALA A 1 229 ? -0.920 -0.830 7.275 1.00 91.44 229 ALA A C 1
ATOM 1709 O O . ALA A 1 229 ? 0.092 -0.429 6.696 1.00 91.44 229 ALA A O 1
ATOM 1710 N N . ILE A 1 230 ? -2.003 -1.265 6.626 1.00 85.50 230 ILE A N 1
ATOM 1711 C CA . ILE A 1 230 ? -2.135 -1.410 5.168 1.00 85.50 230 ILE A CA 1
ATOM 1712 C C . ILE A 1 230 ? -2.172 -0.074 4.413 1.00 85.50 230 ILE A C 1
ATOM 1714 O O . ILE A 1 230 ? -2.198 -0.059 3.183 1.00 85.50 230 ILE A O 1
ATOM 1718 N N . GLY A 1 231 ? -2.198 1.037 5.146 1.00 84.06 231 GLY A N 1
ATOM 1719 C CA . GLY A 1 231 ? -2.339 2.375 4.609 1.00 84.06 231 GLY A CA 1
ATOM 1720 C C . GLY A 1 231 ? -3.789 2.824 4.464 1.00 84.06 231 GLY A C 1
ATOM 1721 O O . GLY A 1 231 ? -4.705 2.239 5.041 1.00 84.06 231 GLY A O 1
ATOM 1722 N N . MET A 1 232 ? -4.010 3.916 3.735 1.00 86.19 232 MET A N 1
ATOM 1723 C CA . MET A 1 232 ? -5.315 4.563 3.567 1.00 86.19 232 MET A CA 1
ATOM 1724 C C . MET A 1 232 ? -5.976 4.919 4.914 1.00 86.19 232 MET A C 1
ATOM 1726 O O . MET A 1 232 ? -7.201 4.881 5.033 1.00 86.19 232 MET A O 1
ATOM 1730 N N . ASN A 1 233 ? -5.166 5.250 5.930 1.00 93.06 233 ASN A N 1
ATOM 1731 C CA . ASN A 1 233 ? -5.581 5.474 7.319 1.00 93.06 233 ASN A CA 1
ATOM 1732 C C . ASN A 1 233 ? -6.186 4.245 8.033 1.00 93.06 233 ASN A C 1
ATOM 1734 O O . ASN A 1 233 ? -6.932 4.423 9.002 1.00 93.06 233 ASN A O 1
ATOM 1738 N N . VAL A 1 234 ? -5.855 3.022 7.610 1.00 93.94 234 VAL A N 1
ATOM 1739 C CA . VAL A 1 234 ? -6.370 1.772 8.192 1.00 93.94 234 VAL A CA 1
ATOM 1740 C C . VAL A 1 234 ? -5.236 0.883 8.710 1.00 93.94 234 VAL A C 1
ATOM 1742 O O . VAL A 1 234 ? -4.218 0.709 8.040 1.00 93.94 234 VAL A O 1
ATOM 1745 N N . ALA A 1 235 ? -5.446 0.260 9.873 1.00 94.88 235 ALA A N 1
ATOM 1746 C CA . ALA A 1 235 ? -4.633 -0.857 10.356 1.00 94.88 235 ALA A CA 1
ATOM 1747 C C . ALA A 1 235 ? -5.492 -2.079 10.689 1.00 94.88 235 ALA A C 1
ATOM 1749 O O . ALA A 1 235 ? -6.611 -1.940 11.187 1.00 94.88 235 ALA A O 1
ATOM 1750 N N . ILE A 1 236 ? -4.977 -3.277 10.394 1.00 94.25 236 ILE A N 1
ATOM 1751 C CA . ILE A 1 236 ? -5.695 -4.547 10.583 1.00 94.25 236 ILE A CA 1
ATOM 1752 C C . ILE A 1 236 ? -4.805 -5.569 11.316 1.00 94.25 236 ILE A C 1
ATOM 1754 O O . ILE A 1 236 ? -4.447 -6.612 10.744 1.00 94.25 236 ILE A O 1
ATOM 1758 N N . PRO A 1 237 ? -4.405 -5.290 12.572 1.00 95.25 237 PRO A N 1
ATOM 1759 C CA . PRO A 1 237 ? -3.704 -6.278 13.380 1.00 95.25 237 PRO A CA 1
ATOM 1760 C C . PRO A 1 237 ? -4.582 -7.514 13.549 1.00 95.25 237 PRO A C 1
ATOM 1762 O O . PRO A 1 237 ? -5.789 -7.421 13.773 1.00 95.25 237 PRO A O 1
ATOM 1765 N N . HIS A 1 238 ? -3.987 -8.695 13.422 1.00 93.56 238 HIS A N 1
ATOM 1766 C CA . HIS A 1 238 ? -4.740 -9.939 13.485 1.00 93.56 238 HIS A CA 1
ATOM 1767 C C . HIS A 1 238 ? -3.925 -11.078 14.078 1.00 93.56 238 HIS A C 1
ATOM 1769 O O . HIS A 1 238 ? -2.708 -11.130 13.923 1.00 93.56 238 HIS A O 1
ATOM 1775 N N . ALA A 1 239 ? -4.607 -12.015 14.733 1.00 92.94 239 ALA A N 1
ATOM 1776 C CA . ALA A 1 239 ? -3.972 -13.210 15.275 1.00 92.94 239 ALA A CA 1
ATOM 1777 C C . ALA A 1 239 ? -4.940 -14.392 15.371 1.00 92.94 239 ALA A C 1
ATOM 1779 O O . ALA A 1 239 ? -6.139 -14.236 15.619 1.00 92.94 239 ALA A O 1
ATOM 1780 N N . LYS A 1 240 ? -4.382 -15.599 15.240 1.00 92.44 240 LYS A N 1
ATOM 1781 C CA . LYS A 1 240 ? -5.029 -16.831 15.699 1.00 92.44 240 LYS A CA 1
ATOM 1782 C C . LYS A 1 240 ? -4.517 -17.154 17.096 1.00 92.44 240 LYS A C 1
ATOM 1784 O O . LYS A 1 240 ? -3.311 -17.099 17.324 1.00 92.44 240 LYS A O 1
ATOM 1789 N N . SER A 1 241 ? -5.404 -17.500 18.023 1.00 94.38 241 SER A N 1
ATOM 1790 C CA . SER A 1 241 ? -4.989 -17.897 19.370 1.00 94.38 241 SER A CA 1
ATOM 1791 C C . SER A 1 241 ? -5.998 -18.831 20.033 1.00 94.38 241 SER A C 1
ATOM 1793 O O . SER A 1 241 ? -7.203 -18.716 19.822 1.00 94.38 241 SER A O 1
ATOM 1795 N N . SER A 1 242 ? -5.514 -19.755 20.866 1.00 94.69 242 SER A N 1
ATOM 1796 C CA . SER A 1 242 ? -6.351 -20.689 21.634 1.00 94.69 242 SER A CA 1
ATOM 1797 C C . SER A 1 242 ? -7.113 -20.012 22.774 1.00 94.69 242 SER A C 1
ATOM 1799 O O . SER A 1 242 ? -8.053 -20.588 23.311 1.00 94.69 242 SER A O 1
ATOM 1801 N N . VAL A 1 243 ? -6.721 -18.788 23.139 1.00 96.75 243 VAL A N 1
ATOM 1802 C CA . VAL A 1 243 ? -7.334 -18.015 24.230 1.00 96.75 243 VAL A CA 1
ATOM 1803 C C . VAL A 1 243 ? -8.539 -17.196 23.774 1.00 96.75 243 VAL A C 1
ATOM 1805 O O . VAL A 1 243 ? -9.220 -16.605 24.606 1.00 96.75 243 VAL A O 1
ATOM 1808 N N . VAL A 1 244 ? -8.799 -17.151 22.467 1.00 95.06 244 VAL A N 1
ATOM 1809 C CA . VAL A 1 244 ? -9.955 -16.480 21.868 1.00 95.06 244 VAL A CA 1
ATOM 1810 C C . VAL A 1 244 ? -11.137 -17.441 21.902 1.00 95.06 244 VAL A C 1
ATOM 1812 O O . VAL A 1 244 ? -11.054 -18.535 21.345 1.00 95.06 244 VAL A O 1
ATOM 1815 N N . LYS A 1 245 ? -12.240 -17.042 22.546 1.00 93.12 245 LYS A N 1
ATOM 1816 C CA . LYS A 1 245 ? -13.427 -17.901 22.706 1.00 93.12 245 LYS A CA 1
ATOM 1817 C C . LYS A 1 245 ? -14.264 -17.979 21.433 1.00 93.12 245 LYS A C 1
ATOM 1819 O O . LYS A 1 245 ? -14.803 -19.032 21.111 1.00 93.12 245 LYS A O 1
ATOM 1824 N N . GLN A 1 246 ? -14.351 -16.866 20.710 1.00 89.88 246 GLN A N 1
ATOM 1825 C CA . GLN A 1 246 ? -15.070 -16.750 19.446 1.00 89.88 246 GLN A CA 1
ATOM 1826 C C . GLN A 1 246 ? -14.440 -15.668 18.558 1.00 89.88 246 GLN A C 1
ATOM 1828 O O . GLN A 1 246 ? -13.827 -14.739 19.087 1.00 89.88 246 GLN A O 1
ATOM 1833 N N . PRO A 1 247 ? -14.574 -15.767 17.225 1.00 90.94 247 PRO A N 1
ATOM 1834 C CA . PRO A 1 247 ? -14.118 -14.738 16.294 1.00 90.94 247 PRO A CA 1
ATOM 1835 C C . PRO A 1 247 ? -14.739 -13.378 16.595 1.00 90.94 247 PRO A C 1
ATOM 1837 O O . PRO A 1 247 ? -15.957 -13.264 16.713 1.00 90.94 247 PRO A O 1
ATOM 1840 N N . ILE A 1 248 ? -13.904 -12.350 16.699 1.00 93.12 248 ILE A N 1
ATOM 1841 C CA . ILE A 1 248 ? -14.346 -11.002 17.058 1.00 93.12 248 ILE A CA 1
ATOM 1842 C C . ILE A 1 248 ? -13.417 -9.953 16.448 1.00 93.12 248 ILE A C 1
ATOM 1844 O O . ILE A 1 248 ? -12.213 -10.175 16.284 1.00 93.12 248 ILE A O 1
ATOM 1848 N N . VAL A 1 249 ? -14.004 -8.809 16.104 1.00 94.00 249 VAL A N 1
ATOM 1849 C CA . VAL A 1 249 ? -13.309 -7.623 15.610 1.00 94.00 249 VAL A CA 1
ATOM 1850 C C . VAL A 1 249 ? -13.498 -6.490 16.613 1.00 94.00 249 VAL A C 1
ATOM 1852 O O . VAL A 1 249 ? -14.604 -5.968 16.758 1.00 94.00 249 VAL A O 1
ATOM 1855 N N . ALA A 1 250 ? -12.417 -6.102 17.288 1.00 97.12 250 ALA A N 1
ATOM 1856 C CA . ALA A 1 250 ? -12.380 -4.891 18.102 1.00 97.12 250 ALA A CA 1
ATOM 1857 C C . ALA A 1 250 ? -11.945 -3.701 17.239 1.00 97.12 250 ALA A C 1
ATOM 1859 O O . ALA A 1 250 ? -11.061 -3.835 16.389 1.00 97.12 250 ALA A O 1
ATOM 1860 N N . VAL A 1 251 ? -12.572 -2.544 17.439 1.00 97.62 251 VAL A N 1
ATOM 1861 C CA . VAL A 1 251 ? -12.402 -1.374 16.573 1.00 97.62 251 VAL A CA 1
ATOM 1862 C C . VAL A 1 251 ? -12.011 -0.156 17.389 1.00 97.62 251 VAL A C 1
ATOM 1864 O O . VAL A 1 251 ? -12.705 0.208 18.332 1.00 97.62 251 VAL A O 1
ATOM 1867 N N . LEU A 1 252 ? -10.954 0.533 16.969 1.00 98.25 252 LEU A N 1
ATOM 1868 C CA . LEU A 1 252 ? -10.652 1.883 17.439 1.00 98.25 252 LEU A CA 1
ATOM 1869 C C . LEU A 1 252 ? -10.758 2.854 16.269 1.00 98.25 252 LEU A C 1
ATOM 1871 O O . LEU A 1 252 ? -10.076 2.685 15.261 1.00 98.25 252 LEU A O 1
ATOM 1875 N N . ASN A 1 253 ? -11.566 3.897 16.421 1.00 97.94 253 ASN A N 1
ATOM 1876 C CA . ASN A 1 253 ? -11.522 5.078 15.571 1.00 97.94 253 ASN A CA 1
ATOM 1877 C C . ASN A 1 253 ? -10.787 6.201 16.319 1.00 97.94 253 ASN A C 1
ATOM 1879 O O . ASN A 1 253 ? -11.304 6.746 17.291 1.00 97.94 253 ASN A O 1
ATOM 1883 N N . ASN A 1 254 ? -9.579 6.539 15.876 1.00 97.62 254 ASN A N 1
ATOM 1884 C CA . ASN A 1 254 ? -8.772 7.610 16.440 1.00 97.62 254 ASN A CA 1
ATOM 1885 C C . ASN A 1 254 ? -8.748 8.833 15.499 1.00 97.62 254 ASN A C 1
ATOM 1887 O O . ASN A 1 254 ? -8.272 8.757 14.363 1.00 97.62 254 ASN A O 1
ATOM 1891 N N . LYS A 1 255 ? -9.245 9.985 15.965 1.00 93.88 255 LYS A N 1
ATOM 1892 C CA . LYS A 1 255 ? -9.341 11.220 15.168 1.00 93.88 255 LYS A CA 1
ATOM 1893 C C . LYS A 1 255 ? -7.987 11.869 14.888 1.00 93.88 255 LYS A C 1
ATOM 1895 O O . LYS A 1 255 ? -7.815 12.424 13.792 1.00 93.88 255 LYS A O 1
ATOM 1900 N N . ALA A 1 256 ? -7.048 11.776 15.829 1.00 93.25 256 ALA A N 1
ATOM 1901 C CA . ALA A 1 256 ? -5.684 12.281 15.688 1.00 93.25 256 ALA A CA 1
ATOM 1902 C C . ALA A 1 256 ? -4.841 11.404 14.745 1.00 93.25 256 ALA A C 1
ATOM 1904 O O . ALA A 1 256 ? -4.038 11.925 13.972 1.00 93.25 256 ALA A O 1
ATOM 1905 N N . GLY A 1 257 ? -5.112 10.098 14.724 1.00 95.06 257 GLY A N 1
ATOM 1906 C CA . GLY A 1 257 ? -4.306 9.090 14.045 1.00 95.06 257 GLY A CA 1
ATOM 1907 C C . GLY A 1 257 ? -3.266 8.476 14.983 1.00 95.06 257 GLY A C 1
ATOM 1908 O O . GLY A 1 257 ? -2.848 9.090 15.962 1.00 95.06 257 GLY A O 1
ATOM 1909 N N . VAL A 1 258 ? -2.865 7.241 14.687 1.00 97.25 258 VAL A N 1
ATOM 1910 C CA . VAL A 1 258 ? -1.972 6.440 15.536 1.00 97.25 258 VAL A CA 1
ATOM 1911 C C . VAL A 1 258 ? -0.596 6.298 14.889 1.00 97.25 258 VAL A C 1
ATOM 1913 O O . VAL A 1 258 ? -0.488 6.072 13.685 1.00 97.25 258 VAL A O 1
ATOM 1916 N N . GLU A 1 259 ? 0.469 6.387 15.681 1.00 95.75 259 GLU A N 1
ATOM 1917 C CA . GLU A 1 259 ? 1.828 6.075 15.231 1.00 95.75 259 GLU A CA 1
ATOM 1918 C C . GLU A 1 259 ? 1.973 4.554 15.048 1.00 95.75 259 GLU A C 1
ATOM 1920 O O . GLU A 1 259 ? 2.140 3.816 16.020 1.00 95.75 259 GLU A O 1
ATOM 1925 N N . TRP A 1 260 ? 1.852 4.083 13.800 1.00 93.75 260 TRP A N 1
ATOM 1926 C CA . TRP A 1 260 ? 1.836 2.649 13.451 1.00 93.75 260 TRP A CA 1
ATOM 1927 C C . TRP A 1 260 ? 2.876 2.238 12.405 1.00 93.75 260 TRP A C 1
ATOM 1929 O O . TRP A 1 260 ? 2.900 1.088 11.996 1.00 93.75 260 TRP A O 1
ATOM 1939 N N . GLU A 1 261 ? 3.735 3.146 11.936 1.00 88.00 261 GLU A N 1
ATOM 1940 C CA . GLU A 1 261 ? 4.685 2.820 10.856 1.00 88.00 261 GLU A CA 1
ATOM 1941 C C . GLU A 1 261 ? 3.969 2.208 9.631 1.00 88.00 261 GLU A C 1
ATOM 1943 O O . GLU A 1 261 ? 4.346 1.156 9.114 1.00 88.00 261 GLU A O 1
ATOM 1948 N N . SER A 1 262 ? 2.869 2.836 9.201 1.00 80.31 262 SER A N 1
ATOM 1949 C CA . SER A 1 262 ? 2.097 2.366 8.048 1.00 80.31 262 SER A CA 1
ATOM 1950 C C . SER A 1 262 ? 2.958 2.269 6.803 1.00 80.31 262 SER A C 1
ATOM 1952 O O . SER A 1 262 ? 3.829 3.113 6.578 1.00 80.31 262 SER A O 1
ATOM 1954 N N . LEU A 1 263 ? 2.637 1.302 5.938 1.00 73.06 263 LEU A N 1
ATOM 1955 C CA . LEU A 1 263 ? 3.326 1.115 4.658 1.00 73.06 263 LEU A CA 1
ATOM 1956 C C . LEU A 1 263 ? 3.374 2.402 3.829 1.00 73.06 263 LEU A C 1
ATOM 1958 O O . LEU A 1 263 ? 4.338 2.625 3.106 1.00 73.06 263 LEU A O 1
ATOM 1962 N N . ASP A 1 264 ? 2.340 3.235 3.952 1.00 76.06 264 ASP A N 1
ATOM 1963 C CA . ASP A 1 264 ? 2.150 4.506 3.259 1.00 76.06 264 ASP A CA 1
ATOM 1964 C C . ASP A 1 264 ? 2.474 5.762 4.094 1.00 76.06 264 ASP A C 1
ATOM 1966 O O . ASP A 1 264 ? 2.089 6.877 3.723 1.00 76.06 264 ASP A O 1
ATOM 1970 N N . GLY A 1 265 ? 3.109 5.596 5.255 1.00 79.69 265 GLY A N 1
ATOM 1971 C CA . GLY A 1 265 ? 3.419 6.685 6.181 1.00 79.69 265 GLY A CA 1
ATOM 1972 C C . GLY A 1 265 ? 2.198 7.413 6.757 1.00 79.69 265 GLY A C 1
ATOM 1973 O O . GLY A 1 265 ? 2.366 8.383 7.496 1.00 79.69 265 GLY A O 1
ATOM 1974 N N . SER A 1 266 ? 0.971 6.990 6.436 1.00 84.31 266 SER A N 1
ATOM 1975 C CA . SER A 1 266 ? -0.234 7.554 7.033 1.00 84.31 266 SER A CA 1
ATOM 1976 C C . SER A 1 266 ? -0.322 7.149 8.500 1.00 84.31 266 SER A C 1
ATOM 1978 O O . SER A 1 266 ? 0.175 6.104 8.912 1.00 84.31 266 SER A O 1
ATOM 1980 N N . LEU A 1 267 ? -0.985 7.967 9.307 1.00 94.19 267 LEU A N 1
ATOM 1981 C CA . LEU A 1 267 ? -1.371 7.566 10.653 1.00 94.19 267 LEU A CA 1
ATOM 1982 C C . LEU A 1 267 ? -2.738 6.876 10.551 1.00 94.19 267 LEU A C 1
ATOM 1984 O O . LEU A 1 267 ? -3.694 7.524 10.089 1.00 94.19 267 LEU A O 1
ATOM 1988 N N . PRO A 1 268 ? -2.872 5.586 10.917 1.00 95.75 268 PRO A N 1
ATOM 1989 C CA . PRO A 1 268 ? -4.158 4.916 10.899 1.00 95.75 268 PRO A CA 1
ATOM 1990 C C . PRO A 1 268 ? -5.137 5.644 11.809 1.00 95.75 268 PRO A C 1
ATOM 1992 O O . PRO A 1 268 ? -4.849 5.900 12.977 1.00 95.75 268 PRO A O 1
ATOM 1995 N N . LYS A 1 269 ? -6.288 6.007 11.247 1.00 96.75 269 LYS A N 1
ATOM 1996 C CA . LYS A 1 269 ? -7.405 6.607 11.979 1.00 96.75 269 LYS A CA 1
ATOM 1997 C C . LYS A 1 269 ? -8.451 5.579 12.354 1.00 96.75 269 LYS A C 1
ATOM 1999 O O . LYS A 1 269 ? -9.260 5.835 13.235 1.00 96.75 269 LYS A O 1
ATOM 2004 N N . ILE A 1 270 ? -8.459 4.429 11.690 1.00 96.88 270 ILE A N 1
ATOM 2005 C CA . ILE A 1 270 ? -9.314 3.321 12.075 1.00 96.88 270 ILE A CA 1
ATOM 2006 C C . ILE A 1 270 ? -8.522 2.020 12.119 1.00 96.88 270 ILE A C 1
ATOM 2008 O O . ILE A 1 270 ? -7.753 1.701 11.213 1.00 96.88 270 ILE A O 1
ATOM 2012 N N . ILE A 1 271 ? -8.681 1.296 13.217 1.00 97.56 271 ILE A N 1
ATOM 2013 C CA . ILE A 1 271 ? -7.916 0.103 13.542 1.00 97.56 271 ILE A CA 1
ATOM 2014 C C . ILE A 1 271 ? -8.904 -1.021 13.808 1.00 97.56 271 ILE A C 1
ATOM 2016 O O . ILE A 1 271 ? -9.829 -0.848 14.598 1.00 97.56 271 ILE A O 1
ATOM 2020 N N . PHE A 1 272 ? -8.689 -2.161 13.160 1.00 96.00 272 PHE A N 1
ATOM 2021 C CA . PHE A 1 272 ? -9.497 -3.367 13.296 1.00 96.00 272 PHE A CA 1
ATOM 2022 C C . PHE A 1 272 ? -8.625 -4.493 13.846 1.00 96.00 272 PHE A C 1
ATOM 2024 O O . PHE A 1 272 ? -7.906 -5.138 13.087 1.00 96.00 272 PHE A O 1
ATOM 2031 N N . LEU A 1 273 ? -8.680 -4.736 15.157 1.00 96.50 273 LEU A N 1
ATOM 2032 C CA . LEU A 1 273 ? -8.039 -5.906 15.748 1.00 96.50 273 LEU A CA 1
ATOM 2033 C C . LEU A 1 273 ? -8.922 -7.127 15.529 1.00 96.50 273 LEU A C 1
ATOM 2035 O O . LEU A 1 273 ? -10.008 -7.216 16.101 1.00 96.50 273 LEU A O 1
ATOM 2039 N N . ILE A 1 274 ? -8.439 -8.073 14.726 1.00 93.12 274 ILE A N 1
ATOM 2040 C CA . ILE A 1 274 ? -9.194 -9.272 14.376 1.00 93.12 274 ILE A CA 1
ATOM 2041 C C . ILE A 1 274 ? -8.573 -10.501 15.011 1.00 93.12 274 ILE A C 1
ATOM 2043 O O . ILE A 1 274 ? -7.448 -10.890 14.696 1.00 93.12 274 ILE A O 1
ATOM 2047 N N . VAL A 1 275 ? -9.326 -11.151 15.887 1.00 93.19 275 VAL A N 1
ATOM 2048 C CA . VAL A 1 275 ? -8.832 -12.319 16.610 1.00 93.19 275 VAL A CA 1
ATOM 2049 C C . VAL A 1 275 ? -9.757 -13.495 16.389 1.00 93.19 275 VAL A C 1
ATOM 2051 O O . VAL A 1 275 ? -10.981 -13.362 16.399 1.00 93.19 275 VAL A O 1
ATOM 2054 N N . VAL A 1 276 ? -9.162 -14.661 16.148 1.00 92.00 276 VAL A N 1
ATOM 2055 C CA . VAL A 1 276 ? -9.911 -15.887 15.867 1.00 92.00 276 VAL A CA 1
ATOM 2056 C C . VAL A 1 276 ? -9.368 -17.064 16.684 1.00 92.00 276 VAL A C 1
ATOM 2058 O O . VAL A 1 276 ? -8.156 -17.137 16.918 1.00 92.00 276 VAL A O 1
ATOM 2061 N N . PRO A 1 277 ? -10.227 -18.015 17.098 1.00 92.00 277 PRO A N 1
ATOM 2062 C CA . PRO A 1 277 ? -9.784 -19.248 17.737 1.00 92.00 277 PRO A CA 1
ATOM 2063 C C . PRO A 1 277 ? -8.862 -20.059 16.817 1.00 92.00 277 PRO A C 1
ATOM 2065 O O . PRO A 1 277 ? -9.082 -20.117 15.601 1.00 92.00 277 PRO A O 1
ATOM 2068 N N . SER A 1 278 ? -7.870 -20.753 17.381 1.00 87.44 278 SER A N 1
ATOM 2069 C CA . SER A 1 278 ? -6.942 -21.591 16.599 1.00 87.44 278 SER A CA 1
ATOM 2070 C C . SER A 1 278 ? -7.628 -22.717 15.810 1.00 87.44 278 SER A C 1
ATOM 2072 O O . SER A 1 278 ? -7.119 -23.105 14.764 1.00 87.44 278 SER A O 1
ATOM 2074 N N . GLN A 1 279 ? -8.782 -23.212 16.271 1.00 75.88 279 GLN A N 1
ATOM 2075 C CA . GLN A 1 279 ? -9.570 -24.265 15.606 1.00 75.88 279 GLN A CA 1
ATOM 2076 C C . GLN A 1 279 ? -10.752 -23.718 14.780 1.00 75.88 279 GLN A C 1
ATOM 2078 O O . GLN A 1 279 ? -11.752 -24.401 14.586 1.00 75.88 279 GLN A O 1
ATOM 2083 N N . SER A 1 280 ? -10.685 -22.464 14.330 1.00 65.38 280 SER A N 1
ATOM 2084 C CA . SER A 1 280 ? -11.777 -21.848 13.568 1.00 65.38 280 SER A CA 1
ATOM 2085 C C . SER A 1 280 ? -11.812 -22.312 12.102 1.00 65.38 280 SER A C 1
ATOM 2087 O O . SER A 1 280 ? -10.786 -22.342 11.422 1.00 65.38 280 SER A O 1
ATOM 2089 N N . ASN A 1 281 ? -13.012 -22.653 11.612 1.00 61.44 281 ASN A N 1
ATOM 2090 C CA . ASN A 1 281 ? -13.267 -23.030 10.216 1.00 61.44 281 ASN A CA 1
ATOM 2091 C C . ASN A 1 281 ? -13.051 -21.846 9.246 1.00 61.44 281 ASN A C 1
ATOM 2093 O O . ASN A 1 281 ? -13.202 -20.680 9.619 1.00 61.44 281 ASN A O 1
ATOM 2097 N N . ASP A 1 282 ? -12.825 -22.150 7.959 1.00 63.62 282 ASP A N 1
ATOM 2098 C CA . ASP A 1 282 ? -12.627 -21.184 6.853 1.00 63.62 282 ASP A CA 1
ATOM 2099 C C . ASP A 1 282 ? -13.744 -20.134 6.686 1.00 63.62 282 ASP A C 1
ATOM 2101 O O . ASP A 1 282 ? -13.572 -19.126 5.995 1.00 63.62 28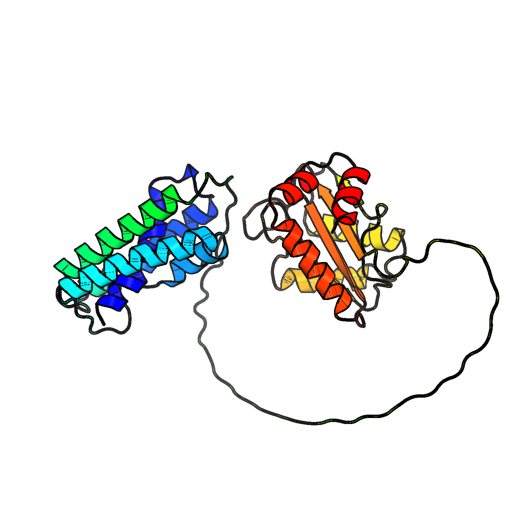2 ASP A O 1
ATOM 2105 N N . VAL A 1 283 ? -14.900 -20.338 7.321 1.00 61.44 283 VAL A N 1
ATOM 2106 C CA . VAL A 1 283 ? -16.024 -19.391 7.343 1.00 61.44 283 VAL A CA 1
ATOM 2107 C C . VAL A 1 283 ? -15.579 -18.014 7.852 1.00 61.44 283 VAL A C 1
ATOM 2109 O O . VAL A 1 283 ? -15.931 -16.994 7.261 1.00 61.44 283 VAL A O 1
ATOM 2112 N N . HIS A 1 284 ? -14.713 -17.965 8.865 1.00 64.25 284 HIS A N 1
ATOM 2113 C CA . HIS A 1 284 ? -14.243 -16.699 9.436 1.00 64.25 284 HIS A CA 1
ATOM 2114 C C . HIS A 1 284 ? -13.201 -15.996 8.552 1.00 64.25 284 HIS A C 1
ATOM 2116 O O . HIS A 1 284 ? -13.147 -14.767 8.511 1.00 64.25 284 HIS A O 1
ATOM 2122 N N . LEU A 1 285 ? -12.442 -16.752 7.747 1.00 66.81 285 LEU A N 1
ATOM 2123 C CA . LEU A 1 285 ? -11.552 -16.196 6.720 1.00 66.81 285 LEU A CA 1
ATOM 2124 C C . LEU A 1 285 ? -12.331 -15.519 5.584 1.00 66.81 285 LEU A C 1
ATOM 2126 O O . LEU A 1 285 ? -11.881 -14.509 5.044 1.00 66.81 285 LEU A O 1
ATOM 2130 N N . LYS A 1 286 ? -13.529 -16.008 5.243 1.00 72.69 286 LYS A N 1
ATOM 2131 C CA . LYS A 1 286 ? -14.393 -15.334 4.257 1.00 72.69 286 LYS A CA 1
ATOM 2132 C C . LYS A 1 286 ? -14.878 -13.973 4.757 1.00 72.69 286 LYS A C 1
ATOM 2134 O O . LYS A 1 286 ? -14.968 -13.033 3.970 1.00 72.69 286 LYS A O 1
ATOM 2139 N N . LEU A 1 287 ? -15.147 -13.849 6.052 1.00 69.31 287 LEU A N 1
ATOM 2140 C CA . LEU A 1 287 ? -15.550 -12.587 6.668 1.00 69.31 287 LEU A CA 1
ATOM 2141 C C . LEU A 1 287 ? -14.399 -11.576 6.708 1.00 69.31 287 LEU A C 1
ATOM 2143 O O . LEU A 1 287 ? -14.589 -10.417 6.351 1.00 69.31 287 LEU A O 1
ATOM 2147 N N . LEU A 1 288 ? -13.183 -12.044 7.009 1.00 70.50 288 LEU A N 1
ATOM 2148 C CA . LEU A 1 288 ? -11.951 -11.260 6.873 1.00 70.50 288 LEU A CA 1
ATOM 2149 C C . LEU A 1 288 ? -11.778 -10.697 5.457 1.00 70.50 288 LEU A C 1
ATOM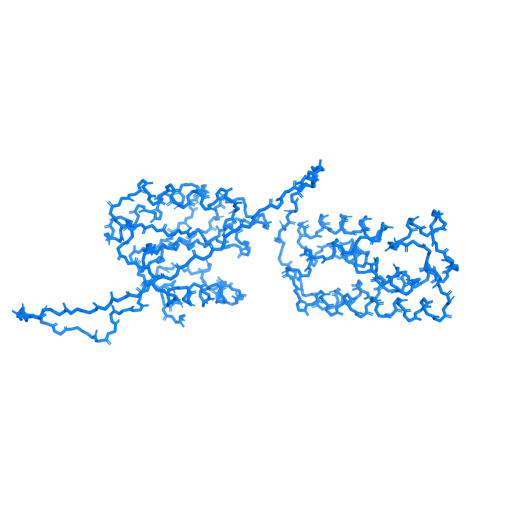 2151 O O . LEU A 1 288 ? -11.489 -9.514 5.280 1.00 70.50 288 LEU A O 1
ATOM 2155 N N . GLN A 1 289 ? -12.005 -11.528 4.437 1.00 75.50 289 GLN A N 1
ATOM 2156 C CA . GLN A 1 289 ? -11.941 -11.094 3.041 1.00 75.50 289 GLN A CA 1
ATOM 2157 C C . GLN A 1 289 ? -13.016 -10.052 2.708 1.00 75.50 289 GLN A C 1
ATOM 2159 O O . GLN A 1 289 ? -12.729 -9.098 1.985 1.00 75.50 289 GLN A O 1
ATOM 2164 N N . ARG A 1 290 ? -14.244 -10.208 3.222 1.00 81.00 290 ARG A N 1
ATOM 2165 C CA . ARG A 1 290 ? -15.327 -9.229 3.027 1.00 81.00 290 ARG A CA 1
ATOM 2166 C C . ARG A 1 290 ? -15.010 -7.897 3.689 1.00 81.00 290 ARG A C 1
ATOM 2168 O O . ARG A 1 290 ? -15.138 -6.868 3.030 1.00 81.00 290 ARG A O 1
ATOM 2175 N N . LEU A 1 291 ? -14.543 -7.916 4.936 1.00 83.56 291 LEU A N 1
ATOM 2176 C CA . LEU A 1 291 ? -14.132 -6.708 5.644 1.00 83.56 291 LEU A CA 1
ATOM 2177 C C . LEU A 1 291 ? -12.998 -6.006 4.888 1.00 83.56 291 LEU A C 1
ATOM 2179 O O . LEU A 1 291 ? -13.125 -4.833 4.559 1.00 83.56 291 LEU A O 1
ATOM 2183 N N . SER A 1 292 ? -11.943 -6.732 4.508 1.00 81.31 292 SER A N 1
ATOM 2184 C CA . SER A 1 292 ? -10.823 -6.170 3.743 1.00 81.31 292 SER A CA 1
ATOM 2185 C C . SER A 1 292 ? -11.270 -5.544 2.411 1.00 81.31 292 SER A C 1
ATOM 2187 O O . SER A 1 292 ? -10.918 -4.401 2.123 1.00 81.31 292 SER A O 1
ATOM 2189 N N . ARG A 1 293 ? -12.124 -6.228 1.631 1.00 82.25 293 ARG A N 1
ATOM 2190 C CA . ARG A 1 293 ? -12.704 -5.675 0.388 1.00 82.25 293 ARG A CA 1
ATOM 2191 C C . ARG A 1 293 ? -13.567 -4.444 0.637 1.00 82.25 293 ARG A C 1
ATOM 2193 O O . ARG A 1 293 ? -13.542 -3.511 -0.157 1.00 82.25 293 ARG A O 1
ATOM 2200 N N . THR A 1 294 ? -14.325 -4.439 1.727 1.00 82.06 294 THR A N 1
ATOM 2201 C CA . THR A 1 294 ? -15.177 -3.304 2.090 1.00 82.06 294 THR A CA 1
ATOM 2202 C C . THR A 1 294 ? -14.337 -2.085 2.452 1.00 82.06 294 THR A C 1
ATOM 2204 O O . THR A 1 294 ? -14.644 -0.980 2.021 1.00 82.06 294 THR A O 1
ATOM 2207 N N . LEU A 1 295 ? -13.224 -2.283 3.159 1.00 82.75 295 LEU A N 1
ATOM 2208 C CA . LEU A 1 295 ? -12.287 -1.213 3.505 1.00 82.75 295 LEU A CA 1
ATOM 2209 C C . LEU A 1 295 ? -11.545 -0.646 2.280 1.00 82.75 295 LEU A C 1
ATOM 2211 O O . LEU A 1 295 ? -11.117 0.508 2.307 1.00 82.75 295 LEU A O 1
ATOM 2215 N N . MET A 1 296 ? -11.444 -1.397 1.177 1.00 80.19 296 MET A N 1
ATOM 2216 C CA . MET A 1 296 ? -10.943 -0.869 -0.101 1.00 80.19 296 MET A CA 1
ATOM 2217 C C . MET A 1 296 ? -11.923 0.103 -0.776 1.00 80.19 296 MET A C 1
ATOM 2219 O O . MET A 1 296 ? -11.502 0.892 -1.618 1.00 80.19 296 MET A O 1
ATOM 2223 N N . ASN A 1 297 ? -13.210 0.090 -0.413 1.00 87.06 297 ASN A N 1
ATOM 2224 C CA . ASN A 1 297 ? -14.171 1.070 -0.908 1.00 87.06 297 ASN A CA 1
ATOM 2225 C C . ASN A 1 297 ? -13.952 2.424 -0.213 1.00 87.06 297 ASN A C 1
ATOM 2227 O O . ASN A 1 297 ? -14.114 2.543 1.003 1.00 87.06 297 ASN A O 1
ATOM 2231 N N . ASP A 1 298 ? -13.605 3.445 -1.000 1.00 87.00 298 ASP A N 1
ATOM 2232 C CA . ASP A 1 298 ? -13.310 4.794 -0.512 1.00 87.00 298 ASP A CA 1
ATOM 2233 C C . ASP A 1 298 ? -14.470 5.416 0.273 1.00 87.00 298 ASP A C 1
ATOM 2235 O O . ASP A 1 298 ? -14.235 6.003 1.328 1.00 87.00 298 ASP A O 1
ATOM 2239 N N . ASP A 1 299 ? -15.712 5.246 -0.185 1.00 88.38 299 ASP A N 1
ATOM 2240 C CA . ASP A 1 299 ? -16.882 5.849 0.455 1.00 88.38 299 ASP A CA 1
ATOM 2241 C C . ASP A 1 299 ? -17.127 5.233 1.837 1.00 88.38 299 ASP A C 1
ATOM 2243 O O . ASP A 1 299 ? -17.279 5.952 2.825 1.00 88.38 299 ASP A O 1
ATOM 2247 N N . ILE A 1 300 ? -17.092 3.899 1.930 1.00 90.94 300 ILE A N 1
ATOM 2248 C CA . ILE A 1 300 ? -17.332 3.181 3.192 1.00 90.94 300 ILE A CA 1
ATOM 2249 C C . ILE A 1 300 ? -16.193 3.440 4.179 1.00 90.94 300 ILE A C 1
ATOM 2251 O O . ILE A 1 300 ? -16.431 3.717 5.356 1.00 90.94 300 ILE A O 1
ATOM 2255 N N . ARG A 1 301 ? -14.943 3.412 3.707 1.00 92.31 301 ARG A N 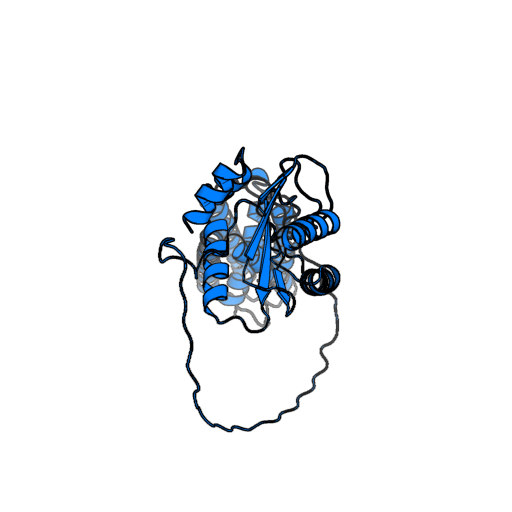1
ATOM 2256 C CA . ARG A 1 301 ? -13.783 3.719 4.547 1.00 92.31 301 ARG A CA 1
ATOM 2257 C C . ARG A 1 301 ? -13.851 5.146 5.090 1.00 92.31 301 ARG A C 1
ATOM 2259 O O . ARG A 1 301 ? -13.614 5.353 6.277 1.00 92.31 301 ARG A O 1
ATOM 2266 N N . MET A 1 302 ? -14.217 6.124 4.261 1.00 92.19 302 MET A N 1
ATOM 2267 C CA . MET A 1 302 ? -14.361 7.513 4.703 1.00 92.19 302 MET A CA 1
ATOM 2268 C C . MET A 1 302 ? -15.528 7.701 5.676 1.00 92.19 302 MET A C 1
ATOM 2270 O O . MET A 1 302 ? -15.390 8.477 6.620 1.00 92.19 302 MET A O 1
ATOM 2274 N N . GLN A 1 303 ? -16.643 6.983 5.504 1.00 94.50 303 GLN A N 1
ATOM 2275 C CA . GLN A 1 303 ? -17.732 6.962 6.490 1.00 94.50 303 GLN A CA 1
ATOM 2276 C C . GLN A 1 303 ? -17.240 6.431 7.838 1.00 94.50 303 GLN A C 1
ATOM 2278 O O . GLN A 1 303 ? -17.417 7.087 8.859 1.00 94.50 303 GLN A O 1
ATOM 2283 N N . LEU A 1 304 ? -16.539 5.296 7.835 1.00 94.56 304 LEU A N 1
ATOM 2284 C CA . LEU A 1 304 ? -15.985 4.700 9.046 1.00 94.56 304 LEU A CA 1
ATOM 2285 C C . LEU A 1 304 ? -14.977 5.621 9.744 1.00 94.56 304 LEU A C 1
ATOM 2287 O O . LEU A 1 304 ? -15.037 5.754 10.961 1.00 94.56 304 LEU A O 1
ATOM 2291 N N . ILE A 1 305 ? -14.085 6.287 9.002 1.00 93.69 305 ILE A N 1
ATOM 2292 C CA . ILE A 1 305 ? -13.107 7.245 9.549 1.00 93.69 305 ILE A CA 1
ATOM 2293 C C . ILE A 1 305 ? -13.811 8.468 10.155 1.00 93.69 305 ILE A C 1
ATOM 2295 O O . ILE A 1 305 ? -13.456 8.916 11.251 1.00 93.69 305 ILE A O 1
ATOM 2299 N N . ASN A 1 306 ? -14.823 9.003 9.471 1.00 95.06 306 ASN A N 1
ATOM 2300 C CA . ASN A 1 306 ? -15.519 10.222 9.881 1.00 95.06 306 ASN A CA 1
ATOM 2301 C C . ASN A 1 306 ? -16.651 9.989 10.885 1.00 95.06 306 ASN A C 1
ATOM 2303 O O . ASN A 1 306 ? -17.188 10.973 11.392 1.00 95.06 306 ASN A O 1
ATOM 2307 N N . ALA A 1 307 ? -16.975 8.737 11.208 1.00 95.44 307 ALA A N 1
ATOM 2308 C CA . ALA A 1 307 ? -18.055 8.398 12.122 1.00 95.44 307 ALA A CA 1
ATOM 2309 C C . ALA A 1 307 ? -17.903 9.095 13.483 1.00 95.44 307 ALA A C 1
ATOM 2311 O O . ALA A 1 307 ? -16.818 9.115 14.067 1.00 95.44 307 ALA A O 1
ATOM 2312 N N . GLN A 1 308 ? -18.982 9.678 13.995 1.00 94.75 308 GLN A N 1
ATOM 2313 C CA . GLN A 1 308 ? -18.989 10.485 15.223 1.00 94.75 308 GLN A CA 1
ATOM 2314 C C . GLN A 1 308 ? -19.435 9.689 16.455 1.00 94.75 308 GLN A C 1
ATOM 2316 O O . GLN A 1 308 ? -19.450 10.214 17.566 1.00 94.75 308 GLN A O 1
ATOM 2321 N N . SER A 1 309 ? -19.822 8.422 16.280 1.00 96.75 309 SER A N 1
ATOM 2322 C CA . SER A 1 309 ? -20.305 7.579 17.373 1.00 96.75 309 SER A CA 1
ATOM 2323 C C . SER A 1 309 ? -20.014 6.096 17.156 1.00 96.75 309 SER A C 1
ATOM 2325 O O . SER A 1 309 ? -19.881 5.629 16.023 1.00 96.75 309 SER A O 1
ATOM 2327 N N . LYS A 1 310 ? -19.988 5.333 18.259 1.00 96.75 310 LYS A N 1
ATOM 2328 C CA . LYS A 1 310 ? -19.903 3.862 18.231 1.00 96.75 310 LYS A CA 1
ATOM 2329 C C . LYS A 1 310 ? -21.075 3.245 17.460 1.00 96.75 310 LYS A C 1
ATOM 2331 O O . LYS A 1 310 ? -20.893 2.247 16.774 1.00 96.75 310 LYS A O 1
ATOM 2336 N N . ASP A 1 311 ? -22.264 3.847 17.563 1.00 95.44 311 ASP A N 1
ATOM 2337 C CA . ASP A 1 311 ? -23.472 3.428 16.841 1.00 95.44 311 ASP A CA 1
ATOM 2338 C C . ASP A 1 311 ? -23.309 3.522 15.327 1.00 95.44 311 ASP A C 1
ATOM 2340 O O . ASP A 1 311 ? -23.657 2.591 14.609 1.00 95.44 311 ASP A O 1
ATOM 2344 N N . GLU A 1 312 ? -22.762 4.632 14.839 1.00 96.00 312 GLU A N 1
ATOM 2345 C CA . GLU A 1 312 ? -22.546 4.840 13.409 1.00 96.00 312 GLU A CA 1
ATOM 2346 C C . GLU A 1 312 ? -21.560 3.813 12.843 1.00 96.00 312 GLU A C 1
ATOM 2348 O O . GLU A 1 312 ? -21.867 3.157 11.849 1.00 96.00 312 GLU A O 1
ATOM 2353 N N . ILE A 1 313 ? -20.431 3.593 13.529 1.00 95.31 313 ILE A N 1
ATOM 2354 C CA . ILE A 1 313 ? -19.455 2.558 13.155 1.00 95.31 313 ILE A CA 1
ATOM 2355 C C . ILE A 1 313 ? -20.124 1.179 13.146 1.00 95.31 313 ILE A C 1
ATOM 2357 O O . ILE A 1 313 ? -20.026 0.451 12.161 1.00 95.31 313 ILE A O 1
ATOM 2361 N N . TYR A 1 314 ? -20.836 0.828 14.220 1.00 94.94 314 TYR A N 1
ATOM 2362 C CA . TYR A 1 314 ? -21.502 -0.467 14.341 1.00 94.94 314 TYR A CA 1
ATOM 2363 C C . TYR A 1 314 ? -22.526 -0.704 13.223 1.00 94.94 314 TYR A C 1
ATOM 2365 O O . TYR A 1 314 ? -22.561 -1.785 12.640 1.00 94.94 314 TYR A O 1
ATOM 2373 N N . ASN A 1 315 ? -23.327 0.309 12.883 1.00 93.06 315 ASN A N 1
ATOM 2374 C CA . ASN A 1 315 ? -24.334 0.213 11.827 1.00 93.06 315 ASN A CA 1
ATOM 2375 C C . ASN A 1 315 ? -23.710 0.027 10.439 1.00 93.06 315 ASN A C 1
ATOM 2377 O O . ASN A 1 315 ? -24.249 -0.739 9.642 1.00 93.06 315 ASN A O 1
ATOM 2381 N N . ILE A 1 316 ? -22.574 0.677 10.161 1.00 91.69 316 ILE A N 1
ATOM 2382 C CA . ILE A 1 316 ? -21.830 0.468 8.910 1.00 91.69 316 ILE A CA 1
ATOM 2383 C C . ILE A 1 316 ? -21.278 -0.963 8.855 1.00 91.69 316 ILE A C 1
ATOM 2385 O O . ILE A 1 316 ? -21.434 -1.641 7.844 1.00 91.69 316 ILE A O 1
ATOM 2389 N N . LEU A 1 317 ? -20.671 -1.447 9.944 1.00 90.12 317 LEU A N 1
ATOM 2390 C CA . LEU A 1 317 ? -20.058 -2.780 9.992 1.00 90.12 317 LEU A CA 1
ATOM 2391 C C . LEU A 1 317 ? -21.082 -3.917 9.944 1.00 90.12 317 LEU A C 1
ATOM 2393 O O . LEU A 1 317 ? -20.816 -4.950 9.342 1.00 90.12 317 LEU A O 1
ATOM 2397 N N . LYS A 1 318 ? -22.270 -3.726 10.526 1.00 85.06 318 LYS A N 1
ATOM 2398 C CA . LYS A 1 318 ? -23.364 -4.707 10.480 1.00 85.06 318 LYS A CA 1
ATOM 2399 C C . LYS A 1 318 ? -23.898 -4.943 9.059 1.00 85.06 318 LYS A C 1
ATOM 2401 O O . LYS A 1 318 ? -24.553 -5.952 8.819 1.00 85.06 318 LYS A O 1
ATOM 2406 N N . ALA A 1 319 ? -23.649 -4.021 8.131 1.00 79.31 319 ALA A N 1
ATOM 2407 C CA . ALA A 1 319 ? -24.072 -4.142 6.739 1.00 79.31 319 ALA A CA 1
ATOM 2408 C C . ALA A 1 319 ? -23.092 -4.949 5.853 1.00 79.31 319 ALA A C 1
ATOM 2410 O O . ALA A 1 319 ? -23.367 -5.104 4.661 1.00 79.31 319 ALA A O 1
ATOM 2411 N N . ILE A 1 320 ? -21.968 -5.430 6.409 1.00 74.50 320 ILE A N 1
ATOM 2412 C CA . ILE A 1 320 ? -20.891 -6.186 5.729 1.00 74.50 320 ILE A CA 1
ATOM 2413 C C . ILE A 1 320 ? -21.117 -7.698 5.851 1.00 74.50 320 ILE A C 1
ATOM 2415 O O . ILE A 1 320 ? -20.942 -8.418 4.834 1.00 74.50 320 ILE A O 1
#